Protein AF-A0A6V7XKJ7-F1 (afdb_monomer)

pLDDT: mean 79.99, std 16.71, range [37.22, 96.31]

Solvent-accessible surface area (backbone atoms only — not comparable to full-atom values): 14559 Å² total; per-residue (Å²): 137,84,84,82,58,74,66,58,58,54,54,51,51,54,52,52,65,70,59,57,67,78,66,67,75,80,54,81,82,60,80,78,62,76,76,66,98,58,68,74,42,38,48,98,85,69,46,83,46,93,63,77,81,81,93,70,75,78,53,60,77,44,72,42,50,53,76,51,46,33,15,69,84,82,47,71,37,73,46,71,44,82,41,76,41,98,84,74,44,80,41,80,50,72,50,66,24,25,54,87,42,81,90,36,36,27,54,51,56,41,75,18,56,87,86,36,94,92,61,75,66,58,52,42,58,59,69,87,64,97,83,69,84,76,99,62,89,83,81,79,48,80,46,74,75,70,93,58,77,88,82,60,91,55,88,82,76,68,89,77,78,70,71,46,74,37,91,50,21,52,80,77,70,71,34,63,65,66,62,86,62,44,89,90,48,65,83,62,52,51,23,35,40,59,58,80,79,28,79,90,44,102,62,88,86,86,64,96,54,68,79,35,78,62,49,83,59,68,83,112

InterPro domains:
  IPR008211 Laminin, N-terminal [PF00055] (51-151)
  IPR008211 Laminin, N-terminal [PF00055] (152-219)
  IPR008211 Laminin, N-terminal [PS51117] (47-220)
  IPR008211 Laminin, N-terminal [SM00136] (45-219)
  IPR050440 Laminin/Netrin Extracellular Matrix [PTHR10574] (39-219)

Organism: Meloidogyne enterolobii (NCBI:txid390850)

Radius of gyration: 25.03 Å; Cα contacts (8 Å, |Δi|>4): 228; chains: 1; bounding box: 48×86×65 Å

Structure (mmCIF, N/CA/C/O backbone):
data_AF-A0A6V7XKJ7-F1
#
_entry.id   AF-A0A6V7XKJ7-F1
#
loop_
_atom_site.group_PDB
_atom_site.id
_atom_site.type_symbol
_atom_site.label_atom_id
_atom_site.label_alt_id
_atom_site.label_comp_id
_atom_site.label_asym_id
_atom_site.label_entity_id
_atom_site.label_seq_id
_atom_site.pdbx_PDB_ins_code
_atom_site.Cartn_x
_atom_site.Cartn_y
_atom_site.Cartn_z
_atom_site.occupancy
_atom_site.B_iso_or_equiv
_atom_site.auth_seq_id
_atom_site.auth_comp_id
_atom_site.auth_asym_id
_atom_site.auth_atom_id
_atom_site.pdbx_PDB_model_num
ATOM 1 N N . MET A 1 1 ? -4.314 -66.814 3.464 1.00 37.22 1 MET A N 1
ATOM 2 C CA . MET A 1 1 ? -5.499 -65.945 3.289 1.00 37.22 1 MET A CA 1
ATOM 3 C C . MET A 1 1 ? -5.528 -64.948 4.440 1.00 37.22 1 MET A C 1
ATOM 5 O O . MET A 1 1 ? -5.846 -65.345 5.552 1.00 37.22 1 MET A O 1
ATOM 9 N N . ALA A 1 2 ? -5.127 -63.696 4.213 1.00 41.94 2 ALA A N 1
ATOM 10 C CA . ALA A 1 2 ? -5.226 -62.633 5.215 1.00 41.94 2 ALA A CA 1
ATOM 11 C C . ALA A 1 2 ? -6.507 -61.830 4.943 1.00 41.94 2 ALA A C 1
ATOM 13 O O . ALA A 1 2 ? -6.661 -61.262 3.864 1.00 41.94 2 ALA A O 1
ATOM 14 N N . LYS A 1 3 ? -7.453 -61.838 5.890 1.00 50.59 3 LYS A N 1
ATOM 15 C CA . LYS A 1 3 ? -8.680 -61.031 5.823 1.00 50.59 3 LYS A CA 1
ATOM 16 C C . LYS A 1 3 ? -8.327 -59.583 6.167 1.00 50.59 3 LYS A C 1
ATOM 18 O O . LYS A 1 3 ? -8.108 -59.261 7.330 1.00 50.59 3 LYS A O 1
ATOM 23 N N . ILE A 1 4 ? -8.264 -58.727 5.151 1.00 51.09 4 ILE A N 1
ATOM 24 C CA . ILE A 1 4 ? -8.138 -57.276 5.317 1.00 51.09 4 ILE A CA 1
ATOM 25 C C . ILE A 1 4 ? -9.489 -56.748 5.813 1.00 51.09 4 ILE A C 1
ATOM 27 O O . ILE A 1 4 ? -10.519 -56.927 5.167 1.00 51.09 4 ILE A O 1
ATOM 31 N N . SER A 1 5 ? -9.477 -56.179 7.019 1.00 57.75 5 SER A N 1
ATOM 32 C CA . SER A 1 5 ? -10.659 -55.707 7.743 1.00 57.75 5 SER A CA 1
ATOM 33 C C . SER A 1 5 ? -11.273 -54.467 7.087 1.00 57.75 5 SER A C 1
ATOM 35 O O . SER A 1 5 ? -10.564 -53.520 6.747 1.00 57.75 5 SER A O 1
ATOM 37 N N . SER A 1 6 ? -12.606 -54.453 6.984 1.00 56.28 6 SER A N 1
ATOM 38 C CA . SER A 1 6 ? -13.431 -53.353 6.460 1.00 56.28 6 SER A CA 1
ATOM 39 C C . SER A 1 6 ? -13.149 -51.992 7.115 1.00 56.28 6 SER A C 1
ATOM 41 O O . SER A 1 6 ? -13.405 -50.965 6.492 1.00 56.28 6 SER A O 1
ATOM 43 N N . SER A 1 7 ? -12.595 -51.965 8.334 1.00 57.12 7 SER A N 1
ATOM 44 C CA . SER A 1 7 ? -12.231 -50.723 9.033 1.00 57.12 7 SER A CA 1
ATOM 45 C C . SER A 1 7 ? -11.009 -50.010 8.442 1.00 57.12 7 SER A C 1
ATOM 47 O O . SER A 1 7 ? -10.866 -48.804 8.617 1.00 57.12 7 SER A O 1
ATOM 49 N N . PHE A 1 8 ? -10.129 -50.719 7.724 1.00 57.12 8 PHE A N 1
ATOM 50 C CA . PHE A 1 8 ? -8.984 -50.088 7.053 1.00 57.12 8 PHE A CA 1
ATOM 51 C C . PHE A 1 8 ? -9.416 -49.279 5.824 1.00 57.12 8 PHE A C 1
ATOM 53 O O . PHE A 1 8 ? -8.851 -48.222 5.557 1.00 57.12 8 PHE A O 1
ATOM 60 N N . PHE A 1 9 ? -10.450 -49.736 5.111 1.00 57.00 9 PHE A N 1
ATOM 61 C CA . PHE A 1 9 ? -10.988 -49.028 3.947 1.00 57.00 9 PHE A CA 1
ATOM 62 C C . PHE A 1 9 ? -11.713 -47.735 4.335 1.00 57.00 9 PHE A C 1
ATOM 64 O O . PHE A 1 9 ? -11.559 -46.730 3.647 1.00 57.00 9 PHE A O 1
ATOM 71 N N . THR A 1 10 ? -12.446 -47.722 5.452 1.00 60.38 10 THR A N 1
ATOM 72 C CA . THR A 1 10 ? -13.139 -46.520 5.944 1.00 60.38 10 THR A CA 1
ATOM 73 C C . THR A 1 10 ? -12.180 -45.471 6.500 1.00 60.38 10 THR A C 1
ATOM 75 O O . THR A 1 10 ? -12.361 -44.291 6.211 1.00 60.38 10 THR A O 1
ATOM 78 N N . LEU A 1 11 ? -11.121 -45.873 7.215 1.00 58.84 11 LEU A N 1
ATOM 79 C CA . LEU A 1 11 ? -10.062 -44.958 7.670 1.00 58.84 11 LEU A CA 1
ATOM 80 C C . LEU A 1 11 ? -9.267 -44.357 6.501 1.00 58.84 11 LEU A C 1
ATOM 82 O O . LEU A 1 11 ? -8.979 -43.162 6.512 1.00 58.84 11 LEU A O 1
ATOM 86 N N . PHE A 1 12 ? -8.971 -45.149 5.466 1.00 60.25 12 PHE A N 1
ATOM 87 C CA . PHE A 1 12 ? -8.288 -44.667 4.263 1.00 60.25 12 PHE A CA 1
ATOM 88 C C . PHE A 1 12 ? -9.154 -43.683 3.456 1.00 60.25 12 PHE A C 1
ATOM 90 O O . PHE A 1 12 ? -8.658 -42.649 3.010 1.00 60.25 12 PHE A O 1
ATOM 97 N N . TYR A 1 13 ? -10.464 -43.941 3.342 1.00 57.84 13 TYR A N 1
ATOM 98 C CA . TYR A 1 13 ? -11.408 -43.016 2.699 1.00 57.84 13 TYR A CA 1
ATOM 99 C C . TYR A 1 13 ? -11.585 -41.708 3.483 1.00 57.84 13 TYR A C 1
ATOM 101 O O . TYR A 1 13 ? -11.628 -40.640 2.876 1.00 57.84 13 TYR A O 1
ATOM 109 N N . TYR A 1 14 ? -11.624 -41.765 4.820 1.00 58.88 14 TYR A N 1
ATOM 110 C CA . TYR A 1 14 ? -11.670 -40.567 5.669 1.00 58.88 14 TYR A CA 1
ATOM 111 C C . TYR A 1 14 ? -10.401 -39.716 5.528 1.00 58.88 14 TYR A C 1
ATOM 113 O O . TYR A 1 14 ? -10.483 -38.487 5.497 1.00 58.88 14 TYR A O 1
ATOM 121 N N . PHE A 1 15 ? -9.233 -40.353 5.401 1.00 54.78 15 PHE A N 1
ATOM 122 C CA . PHE A 1 15 ? -7.959 -39.656 5.218 1.00 54.78 1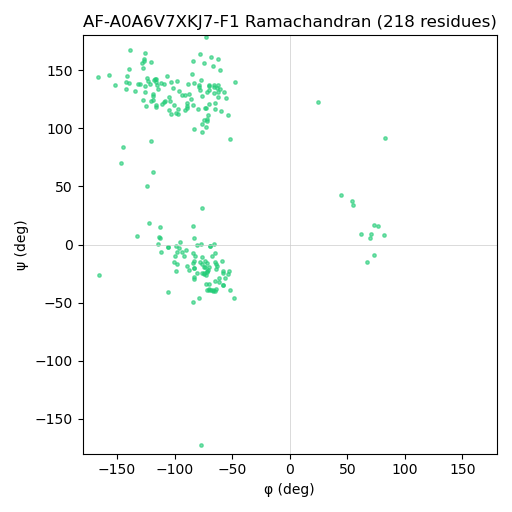5 PHE A CA 1
ATOM 123 C C . PHE A 1 15 ? -7.860 -38.998 3.831 1.00 54.78 15 PHE A C 1
ATOM 125 O O . PHE A 1 15 ? -7.424 -37.855 3.724 1.00 54.78 15 PHE A O 1
ATOM 132 N N . LEU A 1 16 ? -8.345 -39.658 2.773 1.00 53.62 16 LEU A N 1
ATOM 133 C CA . LEU A 1 16 ? -8.402 -39.067 1.430 1.00 53.62 16 LEU A CA 1
ATOM 134 C C . LEU A 1 16 ? -9.416 -37.912 1.337 1.00 53.62 16 LEU A C 1
ATOM 136 O O . LEU A 1 16 ? -9.111 -36.893 0.726 1.00 53.62 16 LEU A O 1
ATOM 140 N N . PHE A 1 17 ? -10.581 -38.001 1.986 1.00 52.53 17 PHE A N 1
ATOM 141 C CA . PHE A 1 17 ? -11.583 -36.924 1.939 1.00 52.53 17 PHE A CA 1
ATOM 142 C C . PHE A 1 17 ? -11.211 -35.675 2.756 1.00 52.53 17 PHE A C 1
ATOM 144 O O . PHE A 1 17 ? -11.649 -34.582 2.407 1.00 52.53 17 PHE A O 1
ATOM 151 N N . ASN A 1 18 ? -10.385 -35.799 3.803 1.00 48.12 18 ASN A N 1
ATOM 152 C CA . ASN A 1 18 ? -9.968 -34.652 4.626 1.00 48.12 18 ASN A CA 1
ATOM 153 C C . ASN A 1 18 ? -8.695 -33.947 4.125 1.00 48.12 18 ASN A C 1
ATOM 155 O O . ASN A 1 18 ? -8.471 -32.793 4.481 1.00 48.12 18 ASN A O 1
ATOM 159 N N . PHE A 1 19 ? -7.876 -34.591 3.283 1.00 48.25 19 PHE A N 1
ATOM 160 C CA . PHE A 1 19 ? -6.652 -33.977 2.743 1.00 48.25 19 PHE A CA 1
ATOM 161 C C . PHE A 1 19 ? -6.784 -33.440 1.309 1.00 48.25 19 PHE A C 1
ATOM 163 O O . PHE A 1 19 ? -5.957 -32.631 0.891 1.00 48.25 19 PHE A O 1
ATOM 170 N N . VAL A 1 20 ? -7.830 -33.811 0.563 1.00 46.94 20 VAL A N 1
ATOM 171 C CA . VAL A 1 20 ? -8.049 -33.303 -0.804 1.00 46.94 20 VAL A CA 1
ATOM 172 C C . VAL A 1 20 ? -8.546 -31.840 -0.893 1.00 46.94 20 VAL A C 1
ATOM 174 O O . VAL A 1 20 ? -8.218 -31.207 -1.898 1.00 46.94 20 VAL A O 1
ATOM 177 N N . PRO A 1 21 ? -9.229 -31.203 0.090 1.00 45.72 21 PRO A N 1
ATOM 178 C CA . PRO A 1 21 ? -9.720 -29.838 -0.125 1.00 45.72 21 PRO A CA 1
ATOM 179 C C . PRO A 1 21 ? -8.649 -28.763 0.125 1.00 45.72 21 PRO A C 1
ATOM 181 O O . PRO A 1 21 ? -8.854 -27.603 -0.225 1.00 45.72 21 PRO A O 1
ATOM 184 N N . ILE A 1 22 ? -7.487 -29.116 0.693 1.00 45.06 22 ILE A N 1
ATOM 185 C CA . ILE A 1 22 ? -6.430 -28.139 1.012 1.00 45.06 22 ILE A CA 1
ATOM 186 C C . ILE A 1 22 ? -5.696 -27.674 -0.259 1.00 45.06 22 ILE A C 1
ATOM 188 O O . ILE A 1 22 ? -5.106 -26.595 -0.270 1.00 45.06 22 ILE A O 1
ATOM 192 N N . TRP A 1 23 ? -5.772 -28.429 -1.363 1.00 40.62 23 TRP A N 1
ATOM 193 C CA . TRP A 1 23 ? -5.059 -28.072 -2.595 1.00 40.62 23 TRP A CA 1
ATOM 194 C C . TRP A 1 23 ? -5.910 -27.336 -3.640 1.00 40.62 23 TRP A C 1
ATOM 196 O O . TRP A 1 23 ? -5.362 -26.683 -4.527 1.00 40.62 23 TRP A O 1
ATOM 206 N N . THR A 1 24 ? -7.241 -27.377 -3.535 1.00 47.16 24 THR A N 1
ATOM 207 C CA . THR A 1 24 ? -8.137 -26.860 -4.585 1.00 47.16 24 THR A CA 1
ATOM 208 C C . THR A 1 24 ? -8.401 -25.355 -4.509 1.00 47.16 24 THR A C 1
ATOM 210 O O . THR A 1 24 ? -8.833 -24.770 -5.497 1.00 47.16 24 THR A O 1
ATOM 213 N N . ALA A 1 25 ? -8.103 -24.689 -3.390 1.00 44.03 25 ALA A N 1
ATOM 214 C CA . ALA A 1 25 ? -8.370 -23.254 -3.236 1.00 44.03 25 ALA A CA 1
ATOM 215 C C . ALA A 1 25 ? -7.271 -22.330 -3.806 1.00 44.03 25 ALA A C 1
ATOM 217 O O . ALA A 1 25 ? -7.467 -21.120 -3.864 1.00 44.03 25 ALA A O 1
ATOM 218 N N . TYR A 1 26 ? -6.121 -22.860 -4.247 1.00 50.66 26 TYR A N 1
ATOM 219 C CA . TYR A 1 26 ? -4.980 -22.025 -4.666 1.00 50.66 26 TYR A CA 1
ATOM 220 C C . TYR A 1 26 ? -4.972 -21.640 -6.160 1.00 50.66 26 TYR A C 1
ATOM 222 O O . TYR A 1 26 ? -4.112 -20.874 -6.589 1.00 50.66 26 TYR A O 1
ATOM 230 N N . PHE A 1 27 ? -5.908 -22.156 -6.968 1.00 48.41 27 PHE A N 1
ATOM 231 C CA . PHE A 1 27 ? -5.867 -22.042 -8.437 1.00 48.41 27 PHE A CA 1
ATOM 232 C C . PHE A 1 27 ? -6.980 -21.194 -9.078 1.00 48.41 27 PHE A C 1
ATOM 234 O O . PHE A 1 27 ? -7.044 -21.112 -10.303 1.00 48.41 27 PHE A O 1
ATOM 241 N N . SER A 1 28 ? -7.825 -20.512 -8.300 1.00 47.56 28 SER A N 1
ATOM 242 C CA . SER A 1 28 ? -9.016 -19.810 -8.820 1.00 47.56 28 SER A CA 1
ATOM 243 C C . SER A 1 28 ? -8.743 -18.563 -9.678 1.00 47.56 28 SER A C 1
ATOM 245 O O . SER A 1 28 ? -9.685 -17.982 -10.204 1.00 47.56 28 SER A O 1
ATOM 247 N N . GLN A 1 29 ? -7.483 -18.165 -9.881 1.00 50.38 29 GLN A N 1
ATOM 248 C CA . GLN A 1 29 ? -7.126 -17.057 -10.783 1.00 50.38 29 GLN A CA 1
ATOM 249 C C . GLN A 1 29 ? -6.639 -17.495 -12.168 1.00 50.38 29 GLN A C 1
ATOM 251 O O . GLN A 1 29 ? -6.503 -16.659 -13.055 1.00 50.38 29 GLN A O 1
ATOM 256 N N . PHE A 1 30 ? -6.385 -18.787 -12.390 1.00 53.62 30 PHE A N 1
ATOM 257 C CA . PHE A 1 30 ? -5.853 -19.267 -13.675 1.00 53.62 30 PHE A CA 1
ATOM 258 C C . PHE A 1 30 ? -6.936 -19.782 -14.630 1.00 53.62 30 PHE A C 1
ATOM 260 O O . PHE A 1 30 ? -6.633 -20.145 -15.762 1.00 53.62 30 PHE A O 1
ATOM 267 N N . SER A 1 31 ? -8.202 -19.803 -14.209 1.00 44.41 31 SER A N 1
ATOM 268 C CA . SER A 1 31 ? -9.303 -20.377 -14.993 1.00 44.41 31 SER A CA 1
ATOM 269 C C . SER A 1 31 ? -9.742 -19.520 -16.190 1.00 44.41 31 SER A C 1
ATOM 271 O O . SER A 1 31 ? -10.461 -20.026 -17.047 1.00 44.41 31 SER A O 1
ATOM 273 N N . SER A 1 32 ? -9.326 -18.249 -16.274 1.00 46.91 32 SER A N 1
ATOM 274 C CA . SER A 1 32 ? -9.674 -17.338 -17.380 1.00 46.91 32 SER A CA 1
ATOM 275 C C . SER A 1 32 ? -8.535 -17.071 -18.370 1.00 46.91 32 SER A C 1
ATOM 277 O O . SER A 1 32 ? -8.752 -16.381 -19.366 1.00 46.91 32 SER A O 1
ATOM 279 N N . LEU A 1 33 ? -7.337 -17.619 -18.146 1.00 52.44 33 LEU A N 1
ATOM 280 C CA . LEU A 1 33 ? -6.262 -17.568 -19.134 1.00 52.44 33 LEU A CA 1
ATOM 281 C C . LEU A 1 33 ? -6.477 -18.708 -20.126 1.00 52.44 33 LEU A C 1
ATOM 283 O O . LEU A 1 33 ? -6.163 -19.867 -19.855 1.00 52.44 33 LEU A O 1
ATOM 287 N N . ARG A 1 34 ? -7.057 -18.370 -21.280 1.00 53.66 34 ARG A N 1
ATOM 288 C CA . ARG A 1 34 ? -7.110 -19.260 -22.442 1.00 53.66 34 ARG A CA 1
ATOM 289 C C . ARG A 1 34 ? -5.668 -19.682 -22.728 1.00 53.66 34 ARG A C 1
ATOM 291 O O . ARG A 1 34 ? -4.854 -18.829 -23.071 1.00 53.66 34 ARG A O 1
ATOM 298 N N . GLN A 1 35 ? -5.335 -20.958 -22.516 1.00 59.00 35 GLN A N 1
ATOM 299 C CA . GLN A 1 35 ? -4.005 -21.452 -22.866 1.00 59.00 35 GLN A CA 1
ATOM 300 C C . GLN A 1 35 ? -3.774 -21.131 -24.346 1.00 59.00 35 GLN A C 1
ATOM 302 O O . GLN A 1 35 ? -4.641 -21.453 -25.163 1.00 59.00 35 GLN A O 1
ATOM 307 N N . PRO A 1 36 ? -2.678 -20.442 -24.697 1.00 60.66 36 PRO A N 1
ATOM 308 C CA . PRO A 1 36 ? -2.407 -20.161 -26.091 1.00 60.66 36 PRO A CA 1
ATOM 309 C C . PRO A 1 36 ? -2.195 -21.498 -26.809 1.00 60.66 36 PRO A C 1
ATOM 311 O O . PRO A 1 36 ? -1.484 -22.368 -26.311 1.00 60.66 36 PRO A O 1
ATOM 314 N N . ASP A 1 37 ? -2.811 -21.665 -27.984 1.00 68.81 37 ASP A N 1
ATOM 315 C CA . ASP A 1 37 ? -2.693 -22.888 -28.799 1.00 68.81 37 ASP A CA 1
ATOM 316 C C . ASP A 1 37 ? -1.229 -23.206 -29.188 1.00 68.81 37 ASP A C 1
ATOM 318 O O . ASP A 1 37 ? -0.919 -24.307 -29.646 1.00 68.81 37 ASP A O 1
ATOM 322 N N . ARG A 1 38 ? -0.312 -22.240 -29.015 1.00 78.25 38 ARG A N 1
ATOM 323 C CA . ARG A 1 38 ? 1.136 -22.356 -29.222 1.00 78.25 38 ARG A CA 1
ATOM 324 C C . ARG A 1 38 ? 1.915 -21.629 -28.131 1.00 78.25 38 ARG A C 1
ATOM 326 O O . ARG A 1 38 ? 1.460 -20.621 -27.604 1.00 78.25 38 ARG A O 1
ATOM 333 N N . ASP A 1 39 ? 3.121 -22.118 -27.853 1.00 86.50 39 ASP A N 1
ATOM 334 C CA . ASP A 1 39 ? 4.055 -21.476 -26.929 1.00 86.50 39 ASP A CA 1
ATOM 335 C C . ASP A 1 39 ? 4.511 -20.105 -27.482 1.00 86.50 39 ASP A C 1
ATOM 337 O O . ASP A 1 39 ? 5.152 -20.065 -28.537 1.00 86.50 39 ASP A O 1
ATOM 341 N N . PRO A 1 40 ? 4.206 -18.980 -26.803 1.00 88.94 40 PRO A N 1
ATOM 342 C CA . PRO A 1 40 ? 4.583 -17.637 -27.250 1.00 88.94 40 PRO A CA 1
ATOM 343 C C . PRO A 1 40 ? 6.097 -17.378 -27.206 1.00 88.94 40 PRO A C 1
ATOM 345 O O . PRO A 1 40 ? 6.556 -16.363 -27.727 1.00 88.94 40 PRO A O 1
ATOM 348 N N . CYS A 1 41 ? 6.885 -18.269 -26.598 1.00 92.62 41 CYS A N 1
ATOM 349 C CA . CYS A 1 41 ? 8.343 -18.179 -26.560 1.00 92.62 41 CYS A CA 1
ATOM 350 C C . CYS A 1 41 ? 9.022 -18.684 -27.845 1.00 92.62 41 CYS A C 1
ATOM 352 O O . CYS A 1 41 ? 10.250 -18.635 -27.940 1.00 92.62 41 CYS A O 1
ATOM 354 N N . TYR A 1 42 ? 8.257 -19.144 -28.841 1.00 93.25 42 TYR A N 1
ATOM 355 C CA . TYR A 1 42 ? 8.779 -19.582 -30.134 1.00 93.25 42 TYR A CA 1
ATOM 356 C C . TYR A 1 42 ? 8.020 -18.939 -31.296 1.00 93.25 42 TYR A C 1
ATOM 358 O O . TYR A 1 42 ? 6.793 -18.838 -31.289 1.00 93.25 42 TYR A O 1
ATOM 366 N N . ASP A 1 43 ? 8.754 -18.520 -32.327 1.00 90.38 43 ASP A N 1
ATOM 367 C CA . ASP A 1 43 ? 8.143 -18.050 -33.568 1.00 90.38 43 ASP A CA 1
ATOM 368 C C . ASP A 1 43 ? 7.552 -19.211 -34.396 1.00 90.38 43 ASP A C 1
ATOM 370 O O . ASP A 1 43 ? 7.645 -20.391 -34.054 1.00 90.38 43 ASP A O 1
ATOM 374 N N . SER A 1 44 ? 6.943 -18.889 -35.541 1.00 90.94 44 SER A N 1
ATOM 375 C CA . SER A 1 44 ? 6.333 -19.903 -36.419 1.00 90.94 44 SER A CA 1
ATOM 376 C C . SER A 1 44 ? 7.334 -20.898 -37.023 1.00 90.94 44 SER A C 1
ATOM 378 O O . SER A 1 44 ? 6.912 -21.950 -37.501 1.00 90.94 44 SER A O 1
ATOM 380 N N . ALA A 1 45 ? 8.631 -20.578 -37.007 1.00 92.69 45 ALA A N 1
ATOM 381 C CA . ALA A 1 45 ? 9.716 -21.435 -37.475 1.00 92.69 45 ALA A CA 1
ATOM 382 C C . ALA A 1 45 ? 10.364 -22.246 -36.334 1.00 92.69 45 ALA A C 1
ATOM 384 O O . ALA A 1 45 ? 11.324 -22.975 -36.579 1.00 92.69 45 ALA A O 1
ATOM 385 N N . GLY A 1 46 ? 9.859 -22.130 -35.099 1.00 89.81 46 GLY A N 1
ATOM 386 C CA . GLY A 1 46 ? 10.412 -22.800 -33.922 1.00 89.81 46 GLY A CA 1
ATOM 387 C C . GLY A 1 46 ? 11.681 -22.143 -33.376 1.00 89.81 46 GLY A C 1
ATOM 388 O O . GLY A 1 46 ? 12.406 -22.771 -32.604 1.00 89.81 46 GLY A O 1
ATOM 389 N N . ARG A 1 47 ? 11.985 -20.898 -33.764 1.00 93.44 47 ARG A N 1
ATOM 390 C CA . ARG A 1 47 ? 13.119 -20.149 -33.209 1.00 93.44 47 ARG A CA 1
ATOM 391 C C . ARG A 1 47 ? 12.703 -19.489 -31.895 1.00 93.44 47 ARG A C 1
ATOM 393 O O . ARG A 1 47 ? 11.596 -18.951 -31.826 1.00 93.44 47 ARG A O 1
ATOM 400 N N . PRO A 1 48 ? 13.568 -19.501 -30.868 1.00 93.56 48 PRO A N 1
ATOM 401 C CA . PRO A 1 48 ? 13.256 -18.882 -29.589 1.00 93.56 48 PRO A CA 1
ATOM 402 C C . PRO A 1 48 ? 13.129 -17.362 -29.740 1.00 93.56 48 PRO A C 1
ATOM 404 O O . PRO A 1 48 ? 13.970 -16.719 -30.373 1.00 93.56 48 PRO A O 1
ATOM 407 N N . VAL A 1 49 ? 12.093 -16.795 -29.131 1.00 93.62 49 VAL A N 1
ATOM 408 C CA . VAL A 1 49 ? 11.835 -15.352 -29.051 1.00 93.62 49 VAL A CA 1
ATOM 409 C C . VAL A 1 49 ? 11.637 -14.934 -27.595 1.00 93.62 49 VAL A C 1
ATOM 411 O O . VAL A 1 49 ? 11.315 -15.752 -26.733 1.00 93.62 49 VAL A O 1
ATOM 414 N N . ARG A 1 50 ? 11.850 -13.648 -27.293 1.00 89.12 50 ARG A N 1
ATOM 415 C CA . ARG A 1 50 ? 11.607 -13.109 -25.949 1.00 89.12 50 ARG A CA 1
ATOM 416 C C . ARG A 1 50 ? 10.112 -13.186 -25.641 1.00 89.12 50 ARG A C 1
ATOM 418 O O . ARG A 1 50 ? 9.309 -12.573 -26.333 1.00 89.12 50 ARG A O 1
ATOM 425 N N . CYS A 1 51 ? 9.767 -13.890 -24.572 1.00 89.06 51 CYS A N 1
ATOM 426 C CA . CYS A 1 51 ? 8.424 -13.942 -24.016 1.00 89.06 51 CYS A CA 1
ATOM 427 C C . CYS A 1 51 ? 8.439 -13.365 -22.597 1.00 89.06 51 CYS A C 1
ATOM 429 O O . CYS A 1 51 ? 9.389 -13.562 -21.835 1.00 89.06 51 CYS A O 1
ATOM 431 N N . VAL A 1 52 ? 7.387 -12.636 -22.246 1.00 87.94 52 VAL A N 1
ATOM 432 C CA . VAL A 1 52 ? 7.154 -12.119 -20.896 1.00 87.94 52 VAL A CA 1
ATOM 433 C C . VAL A 1 52 ? 5.786 -12.610 -20.427 1.00 87.94 52 VAL A C 1
ATOM 435 O O . VAL A 1 52 ? 4.884 -12.730 -21.255 1.00 87.94 52 VAL A O 1
ATOM 438 N N . PRO A 1 53 ? 5.616 -12.950 -19.138 1.00 86.06 53 PRO A N 1
ATOM 439 C CA . PRO A 1 53 ? 4.302 -13.284 -18.606 1.00 86.06 53 PRO A CA 1
ATOM 440 C C . PRO A 1 53 ? 3.341 -12.100 -18.706 1.00 86.06 53 PRO A C 1
ATOM 442 O O . PRO A 1 53 ? 3.770 -10.946 -18.737 1.00 86.06 53 PRO A O 1
ATOM 445 N N . ASP A 1 54 ? 2.047 -12.397 -18.661 1.00 86.12 54 ASP A N 1
ATOM 446 C CA . ASP A 1 54 ? 1.013 -11.369 -18.644 1.00 86.12 54 ASP A CA 1
ATOM 447 C C . ASP A 1 54 ? 1.128 -10.451 -17.421 1.00 86.12 54 ASP A C 1
ATOM 449 O O . ASP A 1 54 ? 1.544 -10.855 -16.326 1.00 86.12 54 ASP A O 1
ATOM 453 N N . PHE A 1 55 ? 0.703 -9.203 -17.604 1.00 87.62 55 PHE A N 1
ATOM 454 C CA . PHE A 1 55 ? 0.607 -8.237 -16.521 1.00 87.62 55 PHE A CA 1
ATOM 455 C C . PHE A 1 55 ? -0.594 -8.569 -15.627 1.00 87.62 55 PHE A C 1
ATOM 457 O O . PHE A 1 55 ? -1.742 -8.538 -16.071 1.00 87.62 55 PHE A O 1
ATOM 464 N N . ILE A 1 56 ? -0.329 -8.881 -14.356 1.00 89.75 56 ILE A N 1
ATOM 465 C CA . ILE A 1 56 ? -1.344 -9.301 -13.382 1.00 89.75 56 ILE A CA 1
ATOM 466 C C . ILE A 1 56 ? -1.275 -8.473 -12.099 1.00 89.75 56 ILE A C 1
ATOM 468 O O . ILE A 1 56 ? -0.216 -7.978 -11.709 1.00 89.75 56 ILE A O 1
ATOM 472 N N . ASN A 1 57 ? -2.391 -8.409 -11.371 1.00 90.69 57 ASN A N 1
ATOM 473 C CA . ASN A 1 57 ? -2.378 -7.956 -9.985 1.00 90.69 57 ASN A CA 1
ATOM 474 C C . ASN A 1 57 ? -1.822 -9.070 -9.082 1.00 90.69 57 ASN A C 1
ATOM 476 O O . ASN A 1 57 ? -2.555 -9.956 -8.646 1.00 90.69 57 ASN A O 1
ATOM 480 N N . ALA A 1 58 ? -0.528 -9.008 -8.768 1.00 92.06 58 ALA A N 1
ATOM 481 C CA . ALA A 1 58 ? 0.138 -10.008 -7.931 1.00 92.06 58 ALA A CA 1
ATOM 482 C C . ALA A 1 58 ? -0.380 -10.062 -6.475 1.00 92.06 58 ALA A C 1
ATOM 484 O O . ALA A 1 58 ? -0.094 -11.034 -5.771 1.00 92.06 58 ALA A O 1
ATOM 485 N N . ALA A 1 59 ? -1.120 -9.042 -6.022 1.00 93.44 59 ALA A N 1
ATOM 486 C CA . ALA A 1 59 ? -1.709 -8.980 -4.687 1.00 93.44 59 ALA A CA 1
ATOM 487 C C . ALA A 1 59 ? -3.092 -9.638 -4.597 1.00 93.44 59 ALA A C 1
ATOM 489 O O . ALA A 1 59 ? -3.496 -10.017 -3.502 1.00 93.44 59 ALA A O 1
ATOM 490 N N . PHE A 1 60 ? -3.815 -9.783 -5.711 1.00 94.25 60 PHE A N 1
ATOM 491 C CA . PHE A 1 60 ? -5.194 -10.274 -5.699 1.00 94.25 60 PHE A CA 1
ATOM 492 C C . PHE A 1 60 ? -5.286 -11.653 -5.027 1.00 94.25 60 PHE A C 1
ATOM 494 O O . PHE A 1 60 ? -4.485 -12.550 -5.306 1.00 94.25 60 PHE A O 1
ATOM 501 N N . GLY A 1 61 ? -6.233 -11.811 -4.101 1.00 92.56 61 GLY A N 1
ATOM 502 C CA . GLY A 1 61 ? -6.468 -13.026 -3.317 1.00 92.56 61 GLY A CA 1
ATOM 503 C C . GLY A 1 61 ? -5.313 -13.477 -2.412 1.00 92.56 61 GLY A C 1
ATOM 504 O O . GLY A 1 61 ? -5.358 -14.596 -1.894 1.00 92.56 61 GLY A O 1
ATOM 505 N N . LYS A 1 62 ? -4.254 -12.676 -2.234 1.00 92.25 62 LYS A N 1
ATOM 506 C CA . LYS A 1 62 ? -3.124 -13.027 -1.363 1.00 92.25 62 LYS A CA 1
ATOM 507 C C . LYS A 1 62 ? -3.381 -12.568 0.073 1.00 92.25 62 LYS A C 1
ATOM 509 O O . LYS A 1 62 ? -3.799 -11.438 0.283 1.00 92.25 62 LYS A O 1
ATOM 514 N N . PRO A 1 63 ? -3.048 -13.387 1.085 1.00 92.88 63 PRO A N 1
ATOM 515 C CA . PRO A 1 63 ? -3.206 -12.972 2.470 1.00 92.88 63 PRO A CA 1
ATOM 516 C C . PRO A 1 63 ? -2.255 -11.815 2.801 1.00 92.88 63 PRO A C 1
ATOM 518 O O . PRO A 1 63 ? -1.048 -11.898 2.550 1.00 92.88 63 PRO A O 1
ATOM 521 N N . ILE A 1 64 ? -2.804 -10.762 3.406 1.00 94.88 64 ILE A N 1
ATOM 522 C CA . ILE A 1 64 ? -2.045 -9.650 3.980 1.00 94.88 64 ILE A CA 1
ATOM 523 C C . ILE A 1 64 ? -1.967 -9.827 5.494 1.00 94.88 64 ILE A C 1
ATOM 525 O O . ILE A 1 64 ? -2.964 -10.118 6.152 1.00 94.88 64 ILE A O 1
ATOM 529 N N . VAL A 1 65 ? -0.772 -9.632 6.049 1.00 94.12 65 VAL A N 1
ATOM 530 C CA . VAL A 1 65 ? -0.552 -9.584 7.497 1.00 94.12 65 VAL A CA 1
ATOM 531 C C . VAL A 1 65 ? -0.539 -8.123 7.928 1.00 94.12 65 VAL A C 1
ATOM 533 O O . VAL A 1 65 ? 0.371 -7.380 7.557 1.00 94.12 65 VAL A O 1
ATOM 536 N N . ALA A 1 66 ? -1.547 -7.719 8.696 1.00 95.25 66 ALA A N 1
ATOM 537 C CA . ALA A 1 66 ? -1.642 -6.390 9.287 1.00 95.25 66 ALA A CA 1
ATOM 538 C C . ALA A 1 66 ? -1.148 -6.409 10.741 1.00 95.25 66 ALA A C 1
ATOM 540 O O . ALA A 1 66 ? -1.440 -7.348 11.481 1.00 95.25 66 ALA A O 1
ATOM 541 N N . SER A 1 67 ? -0.421 -5.375 11.174 1.00 93.00 67 SER A N 1
ATOM 542 C CA . SER A 1 67 ? 0.013 -5.256 12.578 1.00 93.00 67 SER A CA 1
ATOM 543 C C . SER A 1 67 ? -1.112 -4.872 13.539 1.00 93.00 67 SER A C 1
ATOM 545 O O . SER A 1 67 ? -0.979 -5.049 14.746 1.00 93.00 67 SER A O 1
ATOM 547 N N . SER A 1 68 ? -2.201 -4.315 13.013 1.00 92.50 68 SER A N 1
ATOM 548 C CA . SER A 1 68 ? -3.384 -3.894 13.755 1.00 92.50 68 SER A CA 1
ATOM 549 C C . SER A 1 68 ? -4.617 -4.216 12.921 1.00 92.50 68 SER A C 1
ATOM 551 O O . SER A 1 68 ? -4.566 -4.160 11.697 1.00 92.50 68 SER A O 1
ATOM 553 N N . THR A 1 69 ? -5.718 -4.600 13.547 1.00 93.75 69 THR A N 1
ATOM 554 C CA . THR A 1 69 ? -7.027 -4.774 12.906 1.00 93.75 69 THR A CA 1
ATOM 555 C C . THR A 1 69 ? -8.071 -4.515 13.979 1.00 93.75 69 THR A C 1
ATOM 557 O O . THR A 1 69 ? -7.874 -4.916 15.124 1.00 93.75 69 THR A O 1
ATOM 560 N N . CYS A 1 70 ? -9.133 -3.793 13.643 1.00 93.25 70 CYS A N 1
ATOM 561 C CA . CYS A 1 70 ? -10.158 -3.448 14.618 1.00 93.25 70 CYS A CA 1
ATOM 562 C C . CYS A 1 70 ? -10.923 -4.691 15.113 1.00 93.25 70 CYS A C 1
ATOM 564 O O . CYS A 1 70 ? -10.979 -5.717 14.433 1.00 93.25 70 CYS A O 1
ATOM 566 N N . GLY A 1 71 ? -11.473 -4.628 16.328 1.00 91.88 71 GLY A N 1
ATOM 567 C CA . GLY A 1 71 ? -12.294 -5.699 16.909 1.00 91.88 71 GLY A CA 1
ATOM 568 C C . GLY A 1 71 ? -11.530 -6.954 17.364 1.00 91.88 71 GLY A C 1
ATOM 569 O O . GLY A 1 71 ? -12.099 -7.795 18.055 1.00 91.88 71 GLY A O 1
ATOM 570 N N . T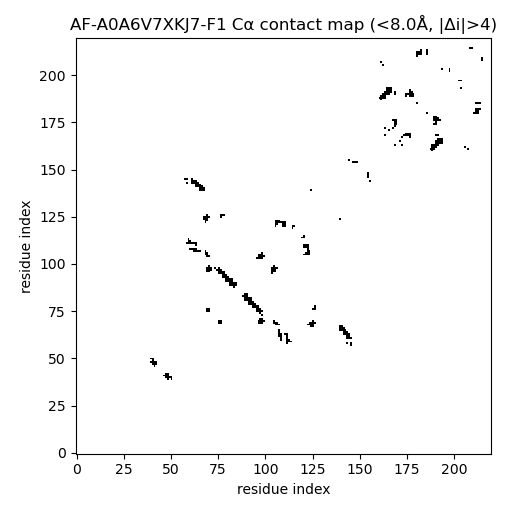HR A 1 72 ? -10.231 -7.099 17.063 1.00 89.56 72 THR A N 1
ATOM 571 C CA . THR A 1 72 ? -9.471 -8.330 17.377 1.00 89.56 72 THR A CA 1
ATOM 572 C C . THR A 1 72 ? -9.082 -8.476 18.849 1.00 89.56 72 THR A C 1
ATOM 574 O O . THR A 1 72 ? -8.634 -9.540 19.266 1.00 89.56 72 THR A O 1
ATOM 577 N N . ASN A 1 73 ? -9.241 -7.426 19.659 1.00 84.00 73 ASN A N 1
ATOM 578 C CA . ASN A 1 73 ? -8.867 -7.417 21.080 1.00 84.00 73 ASN A CA 1
ATOM 579 C C . ASN A 1 73 ? -9.949 -8.021 22.002 1.00 84.00 73 ASN A C 1
ATOM 581 O O . ASN A 1 73 ? -9.929 -7.791 23.213 1.00 84.00 73 ASN A O 1
ATOM 585 N N . GLY A 1 74 ? -10.911 -8.762 21.440 1.00 82.56 74 GLY A N 1
ATOM 586 C CA . GLY A 1 74 ? -12.029 -9.372 22.171 1.00 82.56 74 GLY A CA 1
ATOM 587 C C . GLY A 1 74 ? -13.092 -8.371 22.634 1.00 82.56 74 GLY A C 1
ATOM 588 O O . GLY A 1 74 ? -13.867 -8.668 23.541 1.00 82.56 74 GLY A O 1
ATOM 589 N N . LYS A 1 75 ? -13.094 -7.159 22.068 1.00 87.25 75 LYS A N 1
ATOM 590 C CA . LYS A 1 75 ? -14.114 -6.132 22.299 1.00 87.25 75 LYS A CA 1
ATOM 591 C C . LYS A 1 75 ? -14.391 -5.389 20.993 1.00 87.25 75 LYS A C 1
ATOM 593 O O . LYS A 1 75 ? -13.420 -5.055 20.308 1.00 87.25 75 LYS A O 1
ATOM 598 N N . PRO A 1 76 ? -15.659 -5.056 20.698 1.00 92.25 76 PRO A N 1
ATOM 599 C CA . PRO A 1 76 ? -15.980 -4.189 19.576 1.00 92.25 76 PRO A CA 1
ATOM 600 C C . PRO A 1 76 ? -15.334 -2.812 19.754 1.00 92.25 76 PRO A C 1
ATOM 602 O O . PRO A 1 76 ? -15.421 -2.218 20.837 1.00 92.25 76 PRO A O 1
ATOM 605 N N . SER A 1 77 ? -14.697 -2.297 18.706 1.00 91.56 77 SER A N 1
ATOM 606 C CA . SER A 1 77 ? -14.117 -0.953 18.688 1.00 91.56 77 SER A CA 1
ATOM 607 C C . SER A 1 77 ? -14.955 -0.008 17.830 1.00 91.56 77 SER A C 1
ATOM 609 O O . SER A 1 77 ? -15.565 -0.404 16.843 1.00 91.56 77 SER A O 1
ATOM 611 N N . ARG A 1 78 ? -15.047 1.262 18.238 1.00 91.44 78 ARG A N 1
ATOM 612 C CA . ARG A 1 78 ? -15.821 2.287 17.525 1.00 91.44 78 ARG A CA 1
ATOM 613 C C . ARG A 1 78 ? -14.869 3.190 16.759 1.00 91.44 78 ARG A C 1
ATOM 615 O O . ARG A 1 78 ? -14.005 3.814 17.375 1.00 91.44 78 ARG A O 1
ATOM 622 N N . PHE A 1 79 ? -15.059 3.297 15.450 1.00 90.12 79 PHE A N 1
ATOM 623 C CA . PHE A 1 79 ? -14.309 4.214 14.594 1.00 90.12 79 PHE A CA 1
ATOM 624 C C . PHE A 1 79 ? -15.265 5.191 13.908 1.00 90.12 79 PHE A C 1
ATOM 626 O O . PHE A 1 79 ? -16.462 4.927 13.797 1.00 90.12 79 PHE A O 1
ATOM 633 N N . CYS A 1 80 ? -14.747 6.344 13.493 1.00 89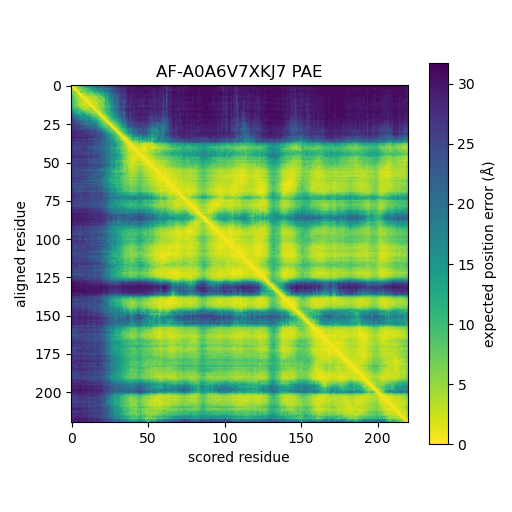.81 80 CYS A N 1
ATOM 634 C CA . CYS A 1 80 ? -15.535 7.382 12.844 1.00 89.81 80 CYS A CA 1
ATOM 635 C C . CYS A 1 80 ? -14.835 7.876 11.577 1.00 89.81 80 CYS A C 1
ATOM 637 O O . CYS A 1 80 ? -13.616 8.053 11.556 1.00 89.81 80 CYS A O 1
ATOM 639 N N . LEU A 1 81 ? -15.619 8.078 10.525 1.00 85.81 81 LEU A N 1
ATOM 640 C CA . LEU A 1 81 ? -15.201 8.563 9.219 1.00 85.81 81 LEU A CA 1
ATOM 641 C C . LEU A 1 81 ? -15.770 9.964 9.003 1.00 85.81 81 LEU A C 1
ATOM 643 O O . LEU A 1 81 ? -16.918 10.242 9.347 1.00 85.81 81 LEU A O 1
ATOM 647 N N . LEU A 1 82 ? -14.960 10.845 8.422 1.00 84.19 82 LEU A N 1
ATOM 648 C CA . LEU A 1 82 ? -15.418 12.145 7.946 1.00 84.19 82 LEU A CA 1
ATOM 649 C C . LEU A 1 82 ? -15.877 11.989 6.500 1.00 84.19 82 LEU A C 1
ATOM 651 O O . LEU A 1 82 ? -15.076 11.653 5.629 1.00 84.19 82 LEU A O 1
ATOM 655 N N . GLU A 1 83 ? -17.153 12.244 6.257 1.00 82.12 83 GLU A N 1
ATOM 656 C CA . GLU A 1 83 ? -17.753 12.208 4.930 1.00 82.12 83 GLU A CA 1
ATOM 657 C C . GLU A 1 83 ? -18.253 13.594 4.536 1.00 82.12 83 GLU A C 1
ATOM 659 O O . GLU A 1 83 ? -18.794 14.343 5.352 1.00 82.12 83 GLU A O 1
ATOM 664 N N . GLU A 1 84 ? -18.102 13.931 3.259 1.00 80.56 84 GLU A N 1
ATOM 665 C CA . GLU A 1 84 ? -18.687 15.140 2.699 1.00 80.56 84 GLU A CA 1
ATOM 666 C C . GLU A 1 84 ? -20.169 14.891 2.402 1.00 80.56 84 GLU A C 1
ATOM 668 O O . GLU A 1 84 ? -20.536 14.038 1.592 1.00 80.56 84 GLU A O 1
ATOM 673 N N . SER A 1 85 ? -21.042 15.622 3.091 1.00 78.06 85 SER A N 1
ATOM 674 C CA . SER A 1 85 ? -22.473 15.611 2.808 1.00 78.06 85 SER A CA 1
ATOM 675 C C . SER A 1 85 ? -22.770 16.268 1.457 1.00 78.06 85 SER A C 1
ATOM 677 O O . SER A 1 85 ? -22.011 17.107 0.983 1.00 78.06 85 SER A O 1
ATOM 679 N N . GLN A 1 86 ? -23.950 15.989 0.894 1.00 81.69 86 GLN A N 1
ATOM 680 C CA . GLN A 1 86 ? -24.472 16.653 -0.312 1.00 81.69 86 GLN A CA 1
ATOM 681 C C . GLN A 1 86 ? -24.486 18.190 -0.203 1.00 81.69 86 GLN A C 1
ATOM 683 O O . GLN A 1 86 ? -24.388 18.883 -1.210 1.00 81.69 86 GLN A O 1
ATOM 688 N N . ASP A 1 87 ? -24.553 18.719 1.022 1.00 84.00 87 ASP A N 1
ATOM 689 C CA . ASP A 1 87 ? -24.541 20.157 1.315 1.00 84.00 87 ASP A CA 1
ATOM 690 C C . ASP A 1 87 ? -23.118 20.765 1.374 1.00 84.00 87 ASP A C 1
ATOM 692 O O . ASP A 1 87 ? -22.961 21.906 1.806 1.00 84.00 87 ASP A O 1
ATOM 696 N N . GLY A 1 88 ? -22.065 19.998 1.058 1.00 80.06 88 GLY A N 1
ATOM 697 C CA . GLY A 1 88 ? -20.657 20.403 1.219 1.00 80.06 88 GLY A CA 1
ATOM 698 C C . GLY A 1 88 ? -20.195 20.498 2.681 1.00 80.06 88 GLY A C 1
ATOM 699 O O . GLY A 1 88 ? -19.118 21.012 2.979 1.00 80.06 88 GLY A O 1
ATOM 700 N N . THR A 1 89 ? -21.019 20.030 3.626 1.00 84.50 89 THR A N 1
ATOM 701 C CA . THR A 1 89 ? -20.679 19.991 5.054 1.00 84.50 89 THR A CA 1
ATOM 702 C C . THR A 1 89 ? -20.033 18.657 5.405 1.00 84.50 89 THR A C 1
ATOM 704 O O . THR A 1 89 ? -20.586 17.601 5.108 1.00 84.50 89 THR A O 1
ATOM 707 N N . MET A 1 90 ? -18.877 18.698 6.068 1.00 81.38 90 MET A N 1
ATOM 708 C CA . MET A 1 90 ? -18.235 17.496 6.604 1.00 81.38 90 MET A CA 1
ATOM 709 C C . MET A 1 90 ? -19.047 16.965 7.788 1.00 81.38 90 MET A C 1
ATOM 711 O O . MET A 1 90 ? -19.242 17.679 8.776 1.00 81.38 90 MET A O 1
ATOM 715 N N . ARG A 1 91 ? -19.527 15.725 7.696 1.00 85.62 91 ARG A N 1
ATOM 716 C CA . ARG A 1 91 ? -20.254 15.027 8.763 1.00 85.62 91 ARG A CA 1
ATOM 717 C C . ARG A 1 91 ? -19.459 13.813 9.210 1.00 85.62 91 ARG A C 1
ATOM 719 O O . ARG A 1 91 ? -18.864 13.109 8.404 1.00 85.62 91 ARG A O 1
ATOM 726 N N . GLU A 1 92 ? -19.453 13.583 10.514 1.00 87.56 92 GLU A N 1
ATOM 727 C CA . GLU A 1 92 ? -18.818 12.414 11.103 1.00 87.56 92 GLU A CA 1
ATOM 728 C C . GLU A 1 92 ? -19.829 11.261 11.167 1.00 87.56 92 GLU A C 1
ATOM 730 O O . GLU A 1 92 ? -20.890 11.388 11.785 1.00 87.56 92 GLU A O 1
ATOM 735 N N . ARG A 1 93 ? -19.502 10.137 10.528 1.00 88.69 93 ARG A N 1
ATOM 736 C CA . ARG A 1 93 ? -20.250 8.880 10.611 1.00 88.69 93 ARG A CA 1
ATOM 737 C C . ARG A 1 93 ? -19.438 7.889 11.425 1.00 88.69 93 ARG A C 1
ATOM 739 O O . ARG A 1 93 ? -18.299 7.602 11.079 1.00 88.69 93 ARG A O 1
ATOM 746 N N . CYS A 1 94 ? -20.022 7.355 12.490 1.00 91.25 94 CYS A N 1
ATOM 747 C CA . CYS A 1 94 ? -19.350 6.371 13.327 1.00 91.25 94 CYS A CA 1
ATOM 748 C C . CYS A 1 94 ? -19.959 4.987 13.160 1.00 91.25 94 CYS A C 1
ATOM 750 O O . CYS A 1 94 ? -21.180 4.839 13.185 1.00 91.25 94 CYS A O 1
ATOM 752 N N . GLU A 1 95 ? -19.091 3.991 13.089 1.00 91.94 95 GLU A N 1
ATOM 753 C CA . GLU A 1 95 ? -19.430 2.587 12.909 1.00 91.94 95 GLU A CA 1
ATOM 754 C C . GLU A 1 95 ? -18.775 1.753 14.018 1.00 91.94 95 GLU A C 1
ATOM 756 O O . GLU A 1 95 ? -17.850 2.199 14.713 1.00 91.94 95 GLU A O 1
ATOM 761 N N . ILE A 1 96 ? -19.318 0.559 14.243 1.00 93.81 96 ILE A N 1
ATOM 762 C CA . ILE A 1 96 ? -18.801 -0.402 15.217 1.00 93.81 96 ILE A CA 1
ATOM 763 C C . ILE A 1 96 ? -18.089 -1.491 14.428 1.00 93.81 96 ILE A C 1
ATOM 765 O O . ILE A 1 96 ? -18.687 -2.084 13.539 1.00 93.81 96 ILE A O 1
ATOM 769 N N . CYS A 1 97 ? -16.837 -1.752 14.780 1.00 94.94 97 CYS A N 1
ATOM 770 C CA . CYS A 1 97 ? -16.070 -2.874 14.278 1.00 94.94 97 CYS A CA 1
ATOM 771 C C . CYS A 1 97 ? -16.062 -3.999 15.308 1.00 94.94 97 CYS A C 1
ATOM 773 O O . CYS A 1 97 ? -15.572 -3.818 16.427 1.00 94.94 97 CYS A O 1
ATOM 775 N N . ASP A 1 98 ? -16.569 -5.161 14.916 1.00 95.00 98 ASP A N 1
ATOM 776 C CA . ASP A 1 98 ? -16.546 -6.381 15.716 1.00 95.00 98 ASP A CA 1
ATOM 777 C C . ASP A 1 98 ? -15.942 -7.513 14.883 1.00 95.00 98 ASP A C 1
ATOM 779 O O . ASP A 1 98 ? -16.408 -7.789 13.783 1.00 95.00 98 ASP A O 1
ATOM 783 N N . ALA A 1 99 ? -14.886 -8.155 15.384 1.00 93.69 99 ALA A N 1
ATOM 784 C CA . ALA A 1 99 ? -14.228 -9.244 14.667 1.00 93.69 99 ALA A CA 1
ATOM 785 C C . ALA A 1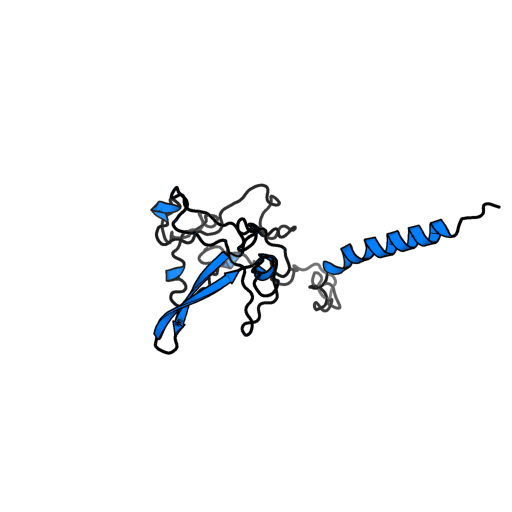 99 ? -15.014 -10.566 14.733 1.00 93.69 99 ALA A C 1
ATOM 787 O O . ALA A 1 99 ? -14.735 -11.469 13.941 1.00 93.69 99 ALA A O 1
ATOM 788 N N . GLU A 1 100 ? -15.963 -10.699 15.665 1.00 93.12 100 GLU A N 1
ATOM 789 C CA . GLU A 1 100 ? -16.804 -11.894 15.804 1.00 93.12 100 GLU A CA 1
ATOM 790 C C . GLU A 1 100 ? -18.008 -11.873 14.847 1.00 93.12 100 GLU A C 1
ATOM 792 O O . GLU A 1 100 ? -18.470 -12.932 14.414 1.00 93.12 100 GLU A O 1
ATOM 797 N N . ASP A 1 101 ? -18.483 -10.683 14.466 1.00 94.81 101 ASP A N 1
ATOM 798 C CA . ASP A 1 101 ? -19.586 -10.494 13.521 1.00 94.81 101 ASP A CA 1
ATOM 799 C C . ASP A 1 101 ? -19.059 -10.185 12.114 1.00 94.81 101 ASP A C 1
ATOM 801 O O . ASP A 1 101 ? -18.521 -9.114 11.848 1.00 94.81 101 ASP A O 1
ATOM 805 N N . LEU A 1 102 ? -19.275 -11.102 11.167 1.00 91.62 102 LEU A N 1
ATOM 806 C CA . LEU A 1 102 ? -18.825 -10.960 9.776 1.00 91.62 102 LEU A CA 1
ATOM 807 C C . LEU A 1 102 ? -19.359 -9.706 9.062 1.00 91.62 102 LEU A C 1
ATOM 809 O O . LEU A 1 102 ? -18.757 -9.286 8.076 1.00 91.62 102 LEU A O 1
ATOM 813 N N . THR A 1 103 ? -20.477 -9.130 9.512 1.00 92.50 103 THR A N 1
ATOM 814 C CA . THR A 1 103 ? -21.061 -7.916 8.915 1.00 92.50 103 THR A CA 1
ATOM 815 C C . THR A 1 103 ? -20.419 -6.626 9.420 1.00 92.50 103 THR A C 1
ATOM 817 O O . THR A 1 103 ? -20.516 -5.599 8.752 1.00 92.50 103 THR A O 1
ATOM 820 N N . LEU A 1 104 ? -19.750 -6.692 10.572 1.00 93.75 104 LEU A N 1
ATOM 821 C CA . LEU A 1 104 ? -19.057 -5.579 11.226 1.00 93.75 104 LEU A CA 1
ATOM 822 C C . LEU A 1 104 ? -17.531 -5.767 11.226 1.00 93.75 104 LEU A C 1
ATOM 824 O O . LEU A 1 104 ? -16.786 -4.883 11.651 1.00 93.75 104 LEU A O 1
ATOM 828 N N . ALA A 1 105 ? -17.052 -6.926 10.777 1.00 94.50 105 ALA A N 1
ATOM 829 C CA . ALA A 1 105 ? -15.641 -7.252 10.728 1.00 94.50 105 ALA A CA 1
ATOM 830 C C . ALA A 1 105 ? -14.959 -6.589 9.526 1.00 94.50 105 ALA A C 1
ATOM 832 O O . ALA A 1 105 ? -15.407 -6.696 8.385 1.00 94.50 105 ALA A O 1
ATOM 833 N N . HIS A 1 106 ? -13.782 -6.011 9.771 1.00 95.50 106 HIS A N 1
ATOM 834 C CA . HIS A 1 106 ? -12.934 -5.406 8.740 1.00 95.50 106 HIS A CA 1
ATOM 835 C C . HIS A 1 106 ? -11.558 -6.089 8.644 1.00 95.50 106 HIS A C 1
ATOM 837 O O . HIS A 1 106 ? -10.528 -5.463 8.920 1.00 95.50 106 HIS A O 1
ATOM 843 N N . PRO A 1 107 ? -11.495 -7.388 8.294 1.00 95.69 107 PRO A N 1
ATOM 844 C CA . PRO A 1 107 ? -10.252 -8.148 8.309 1.00 95.69 107 PRO A CA 1
ATOM 845 C C . PRO A 1 107 ? -9.324 -7.780 7.134 1.00 95.69 107 PRO A C 1
ATOM 847 O O . PRO A 1 107 ? -9.763 -7.319 6.082 1.00 95.69 107 PRO A O 1
ATOM 850 N N . ALA A 1 108 ? -8.015 -8.014 7.287 1.00 96.31 108 ALA A N 1
ATOM 851 C CA . ALA A 1 108 ? -6.992 -7.599 6.311 1.00 96.31 108 ALA A CA 1
ATOM 852 C C . ALA A 1 108 ? -7.133 -8.257 4.921 1.00 96.31 108 ALA A C 1
ATOM 854 O O . ALA A 1 108 ? -6.595 -7.758 3.935 1.00 96.31 108 ALA A O 1
ATOM 855 N N . GLN A 1 109 ? -7.866 -9.366 4.824 1.00 94.44 109 GLN A N 1
ATOM 856 C CA . GLN A 1 109 ? -8.177 -10.064 3.577 1.00 94.44 109 GLN A CA 1
ATOM 857 C C . GLN A 1 109 ? -8.969 -9.180 2.598 1.00 94.44 109 GLN A C 1
ATOM 859 O O . GLN A 1 109 ? -8.783 -9.320 1.388 1.00 94.44 109 GLN A O 1
ATOM 864 N N . LEU A 1 110 ? -9.763 -8.231 3.111 1.00 95.94 110 LEU A N 1
ATOM 865 C CA . LEU A 1 110 ? -10.541 -7.262 2.323 1.00 95.94 110 LEU A CA 1
ATOM 866 C C . LEU A 1 110 ? -9.677 -6.220 1.587 1.00 95.94 110 LEU A C 1
ATOM 868 O O . LEU A 1 110 ? -10.189 -5.343 0.912 1.00 95.94 110 LEU A O 1
ATOM 872 N N . LEU A 1 111 ? -8.350 -6.260 1.729 1.00 96.12 111 LEU A N 1
ATOM 873 C CA . LEU A 1 111 ? -7.442 -5.420 0.937 1.00 96.12 111 LEU A CA 1
ATOM 874 C C . LEU A 1 111 ? -7.131 -6.019 -0.444 1.00 96.12 111 LEU A C 1
ATOM 876 O O . LEU A 1 111 ? -6.533 -5.355 -1.290 1.00 96.12 111 LEU A O 1
ATOM 880 N N . THR A 1 112 ? -7.448 -7.298 -0.646 1.00 95.94 112 THR A N 1
ATOM 881 C CA . THR A 1 112 ? -7.030 -8.080 -1.823 1.00 95.94 112 THR A CA 1
ATOM 882 C C . THR A 1 112 ? -8.168 -8.872 -2.453 1.00 95.94 112 THR A C 1
ATOM 884 O O . THR A 1 112 ? -7.925 -9.695 -3.338 1.00 95.94 112 THR A O 1
ATOM 887 N N . ASP A 1 113 ? -9.393 -8.660 -1.989 1.00 95.12 113 ASP A N 1
ATOM 888 C CA . ASP A 1 113 ? -10.596 -9.257 -2.544 1.00 95.12 113 ASP A CA 1
ATOM 889 C C . ASP A 1 113 ? -11.025 -8.548 -3.841 1.00 95.12 113 ASP A C 1
ATOM 891 O O . ASP A 1 113 ? -10.287 -7.761 -4.448 1.00 95.12 113 ASP A O 1
ATOM 895 N N . LEU A 1 114 ? -12.205 -8.912 -4.343 1.00 95.00 114 LEU A N 1
ATOM 896 C CA . LEU A 1 114 ? -12.757 -8.313 -5.548 1.00 95.00 114 LEU A CA 1
ATOM 897 C C . LEU A 1 114 ? -13.268 -6.906 -5.234 1.00 95.00 114 LEU A C 1
ATOM 899 O O . LEU A 1 114 ? -14.327 -6.746 -4.639 1.00 95.00 114 LEU A O 1
ATOM 903 N N . ASN A 1 115 ? -12.544 -5.896 -5.709 1.00 93.81 115 ASN A N 1
ATOM 904 C CA . ASN A 1 115 ? -12.951 -4.508 -5.548 1.00 93.81 115 ASN A CA 1
ATOM 905 C C . ASN A 1 115 ? -14.152 -4.175 -6.453 1.00 93.81 115 ASN A C 1
ATOM 907 O O . ASN A 1 115 ? -14.000 -4.054 -7.674 1.00 93.81 115 ASN A O 1
ATOM 911 N N . ASN A 1 116 ? -15.329 -4.013 -5.847 1.00 93.88 116 ASN A N 1
ATOM 912 C CA . ASN A 1 116 ? -16.541 -3.534 -6.503 1.00 93.88 116 ASN A CA 1
ATOM 913 C C . ASN A 1 116 ? -16.821 -2.071 -6.100 1.00 93.88 116 ASN A C 1
ATOM 915 O O . ASN A 1 116 ? -17.142 -1.830 -4.937 1.00 93.88 116 ASN A O 1
ATOM 919 N N . PRO A 1 117 ? -16.778 -1.099 -7.032 1.00 90.88 117 PRO A N 1
ATOM 920 C CA . PRO A 1 117 ? -17.059 0.306 -6.728 1.00 90.88 117 PRO A CA 1
ATOM 921 C C . PRO A 1 117 ? -18.430 0.567 -6.089 1.00 90.88 117 PRO A C 1
ATOM 923 O O . PRO A 1 117 ? -18.559 1.524 -5.331 1.00 90.88 117 PRO A O 1
ATOM 926 N N . ASP A 1 118 ? -19.427 -0.275 -6.376 1.00 93.25 118 ASP A N 1
ATOM 927 C CA . ASP A 1 118 ? -20.785 -0.136 -5.835 1.00 93.25 118 ASP A CA 1
ATOM 928 C C . ASP A 1 118 ? -20.932 -0.734 -4.426 1.00 93.25 118 ASP A C 1
ATOM 930 O O . ASP A 1 118 ? -21.874 -0.412 -3.704 1.00 93.25 118 ASP A O 1
ATOM 934 N N . ASN A 1 119 ? -20.020 -1.626 -4.030 1.00 92.31 119 ASN A N 1
ATOM 935 C CA . ASN A 1 119 ? -20.024 -2.286 -2.728 1.00 92.31 119 ASN A CA 1
ATOM 936 C C . ASN A 1 119 ? -18.583 -2.493 -2.257 1.00 92.31 119 ASN A C 1
ATOM 938 O O . ASN A 1 119 ? -17.982 -3.546 -2.485 1.00 92.31 119 ASN A O 1
ATOM 942 N N . LEU A 1 120 ? -18.030 -1.443 -1.654 1.00 90.88 120 LEU A N 1
ATOM 943 C CA . LEU A 1 120 ? -16.646 -1.417 -1.213 1.00 90.88 120 LEU A CA 1
ATOM 944 C C . LEU A 1 120 ? -16.474 -2.197 0.088 1.00 90.88 120 LEU A C 1
ATOM 946 O O . LEU A 1 120 ? -17.189 -1.991 1.066 1.00 90.88 120 LEU A O 1
ATOM 950 N N . THR A 1 121 ? -15.455 -3.040 0.102 1.00 93.88 121 THR A N 1
ATOM 951 C CA . THR A 1 121 ? -14.940 -3.717 1.284 1.00 93.88 121 THR A CA 1
ATOM 952 C C . THR A 1 121 ? -13.656 -3.022 1.727 1.00 93.88 121 THR A C 1
ATOM 954 O O . THR A 1 121 ? -12.842 -2.587 0.911 1.00 93.88 121 THR A O 1
ATOM 957 N N . CYS A 1 122 ? -13.485 -2.867 3.039 1.00 93.25 122 CYS A N 1
ATOM 958 C CA . CYS A 1 122 ? -12.356 -2.140 3.608 1.00 93.25 122 CYS A CA 1
ATOM 959 C C . CYS A 1 122 ? -11.826 -2.864 4.842 1.00 93.25 122 CYS A C 1
ATOM 961 O O . CYS A 1 122 ? -12.600 -3.313 5.688 1.00 93.25 122 CYS A O 1
ATOM 963 N N . TRP A 1 123 ? -10.503 -2.908 4.975 1.00 95.69 123 TRP A N 1
ATOM 964 C CA . TRP A 1 123 ? -9.835 -3.203 6.241 1.00 95.69 123 TRP A CA 1
ATOM 965 C C . TRP A 1 123 ? -9.700 -1.926 7.078 1.00 95.69 123 TRP A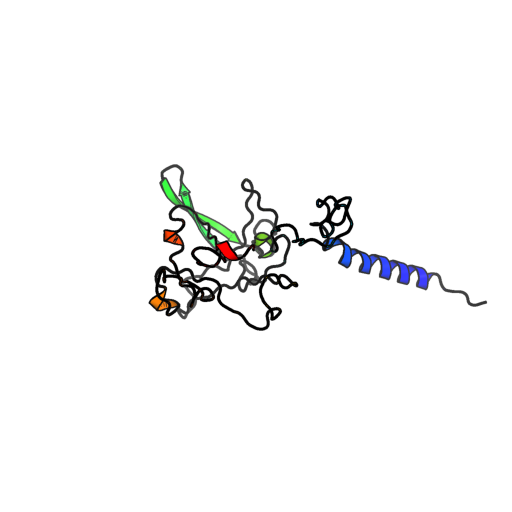 C 1
ATOM 967 O O . TRP A 1 123 ? -9.483 -0.842 6.531 1.00 95.69 123 TRP A O 1
ATOM 977 N N . VAL A 1 124 ? -9.781 -2.065 8.402 1.00 93.69 124 VAL A N 1
ATOM 978 C CA . VAL A 1 124 ? -9.688 -0.949 9.350 1.00 93.69 124 VAL A CA 1
ATOM 979 C C . VAL A 1 124 ? -8.754 -1.325 10.505 1.00 93.69 124 VAL A C 1
ATOM 981 O O . VAL A 1 124 ? -8.846 -2.411 11.082 1.00 93.69 124 VAL A O 1
ATOM 984 N N . SER A 1 125 ? -7.823 -0.429 10.842 1.00 92.88 125 SER A N 1
ATOM 985 C CA . SER A 1 125 ? -6.938 -0.574 12.004 1.00 92.88 125 SER A CA 1
ATOM 986 C C . SER A 1 125 ? -7.649 -0.216 13.310 1.00 92.88 125 SER A C 1
ATOM 988 O O . SER A 1 125 ? -8.663 0.477 13.306 1.00 92.88 125 SER A O 1
ATOM 990 N N . GLU A 1 126 ? -7.078 -0.606 14.447 1.00 89.75 126 GLU A N 1
ATOM 991 C CA . GLU A 1 126 ? -7.606 -0.194 15.750 1.00 89.75 126 GLU A CA 1
ATOM 992 C C . GLU A 1 126 ? -7.541 1.344 15.909 1.00 89.75 126 GLU A C 1
ATOM 994 O O . GLU A 1 126 ? -6.491 1.941 15.635 1.00 89.75 126 GLU A O 1
ATOM 999 N N . PRO A 1 127 ? -8.635 2.010 16.326 1.00 83.44 127 PRO A N 1
ATOM 1000 C CA . PRO A 1 127 ? -8.656 3.457 16.496 1.00 83.44 127 PRO A CA 1
ATOM 1001 C C . PRO A 1 127 ? -7.804 3.899 17.693 1.00 83.44 127 PRO A C 1
ATOM 1003 O O . PRO A 1 127 ? -7.875 3.339 18.788 1.00 83.44 127 PRO A O 1
ATOM 1006 N N . THR A 1 128 ? -7.028 4.968 17.514 1.00 73.75 128 THR A N 1
ATOM 1007 C CA . THR A 1 128 ? -6.242 5.570 18.598 1.00 73.75 128 THR A CA 1
ATOM 1008 C C . THR A 1 128 ? -7.170 6.312 19.560 1.00 73.75 128 THR A C 1
ATOM 1010 O O . THR A 1 128 ? -7.596 7.432 19.281 1.00 73.75 128 THR A O 1
ATOM 1013 N N . THR A 1 129 ? -7.490 5.715 20.710 1.00 66.69 129 THR A N 1
ATOM 1014 C CA . THR A 1 129 ? -8.234 6.415 21.767 1.00 66.69 129 THR A CA 1
ATOM 1015 C C . THR A 1 129 ? -7.299 7.341 22.551 1.00 66.69 129 THR A C 1
ATOM 1017 O O . THR A 1 129 ? -6.168 6.993 22.886 1.00 66.69 129 THR A O 1
ATOM 1020 N N . THR A 1 130 ? -7.759 8.554 22.854 1.00 54.00 130 THR A N 1
ATOM 1021 C CA . THR A 1 130 ? -6.988 9.629 23.510 1.00 54.00 130 THR A CA 1
ATOM 1022 C C . THR A 1 130 ? -6.570 9.330 24.959 1.00 54.00 130 THR A C 1
ATOM 1024 O O . THR A 1 130 ? -5.944 10.171 25.599 1.00 54.00 130 THR A O 1
ATOM 1027 N N . THR A 1 131 ? -6.909 8.158 25.506 1.00 51.12 131 THR A N 1
ATOM 1028 C CA . THR A 1 131 ? -6.863 7.879 26.952 1.00 51.12 131 THR A CA 1
ATOM 1029 C C . THR A 1 131 ? -5.805 6.860 27.381 1.00 51.12 131 THR A C 1
ATOM 1031 O O . THR A 1 131 ? -5.733 6.531 28.563 1.00 51.12 131 THR A O 1
ATOM 1034 N N . THR A 1 132 ? -4.938 6.381 26.485 1.00 53.44 132 THR A N 1
ATOM 1035 C CA . THR A 1 132 ? -3.823 5.493 26.866 1.00 53.44 132 THR A CA 1
ATOM 1036 C C . THR A 1 132 ? -2.482 6.115 26.484 1.00 53.44 132 THR A C 1
ATOM 1038 O O . THR A 1 132 ? -1.980 5.962 25.381 1.00 53.44 132 THR A O 1
ATOM 1041 N N . THR A 1 133 ? -1.963 6.892 27.438 1.00 49.66 133 THR A N 1
ATOM 1042 C CA . THR A 1 133 ? -0.548 7.063 27.815 1.00 49.66 133 THR A CA 1
ATOM 1043 C C . THR A 1 133 ? 0.537 6.767 26.764 1.00 49.66 133 THR A C 1
ATOM 1045 O O . THR A 1 133 ? 0.741 5.622 26.374 1.00 49.66 133 THR A O 1
ATOM 1048 N N . ASN A 1 134 ? 1.356 7.797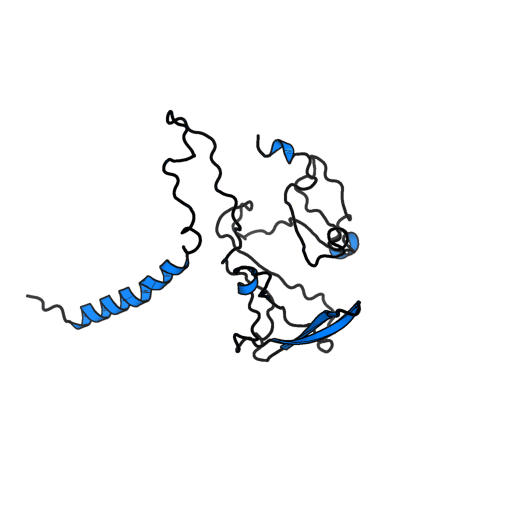 26.515 1.00 49.62 134 ASN A N 1
ATOM 1049 C CA . ASN A 1 134 ? 2.630 7.832 25.782 1.00 49.62 134 ASN A CA 1
ATOM 1050 C C . ASN A 1 134 ? 2.533 7.935 24.255 1.00 49.62 134 ASN A C 1
ATOM 1052 O O . ASN A 1 134 ? 2.532 6.960 23.514 1.00 49.62 134 ASN A O 1
ATOM 1056 N N . ILE A 1 135 ? 2.552 9.199 23.823 1.00 51.66 135 ILE A N 1
ATOM 1057 C CA . ILE A 1 135 ? 2.756 9.705 22.466 1.00 51.66 135 ILE A CA 1
ATOM 1058 C C . ILE A 1 135 ? 4.039 9.089 21.884 1.00 51.66 135 ILE A C 1
ATOM 1060 O O . ILE A 1 135 ? 5.144 9.598 22.050 1.00 51.66 135 ILE A O 1
ATOM 1064 N N . SER A 1 136 ? 3.884 7.958 21.213 1.00 49.88 136 SER A N 1
ATOM 1065 C CA . SER A 1 136 ? 4.806 7.429 20.214 1.00 49.88 136 SER A CA 1
ATOM 1066 C C . SER A 1 136 ? 3.973 7.188 18.959 1.00 49.88 136 SER A C 1
ATOM 1068 O O . SER A 1 136 ? 2.845 6.709 19.089 1.00 49.88 136 SER A O 1
ATOM 1070 N N . PRO A 1 137 ? 4.448 7.546 17.755 1.00 56.88 137 PRO A N 1
ATOM 1071 C CA . PRO A 1 137 ? 3.682 7.283 16.546 1.00 56.88 137 PRO A CA 1
ATOM 1072 C C . PRO A 1 137 ? 3.460 5.772 16.423 1.00 56.88 137 PRO A C 1
ATOM 1074 O O . PRO A 1 137 ? 4.412 5.000 16.295 1.00 56.88 137 PRO A O 1
ATOM 1077 N N . LEU A 1 138 ? 2.198 5.347 16.511 1.00 74.12 138 LEU A N 1
ATOM 1078 C CA . LEU A 1 138 ? 1.804 3.973 16.236 1.00 74.12 138 LEU A CA 1
ATOM 1079 C C . LEU A 1 138 ? 1.912 3.770 14.726 1.00 74.12 138 LEU A C 1
ATOM 1081 O O . LEU A 1 138 ? 1.111 4.294 13.955 1.00 74.12 138 LEU A O 1
ATOM 1085 N N . ASN A 1 139 ? 2.937 3.035 14.304 1.00 86.00 139 ASN A N 1
ATOM 1086 C CA . ASN A 1 139 ? 3.090 2.638 12.913 1.00 86.00 139 ASN A CA 1
ATOM 1087 C C . ASN A 1 139 ? 2.254 1.382 12.667 1.00 86.00 139 ASN A C 1
ATOM 1089 O O . ASN A 1 139 ? 2.496 0.340 13.280 1.00 86.00 139 ASN A O 1
ATOM 1093 N N . VAL A 1 140 ? 1.301 1.472 11.745 1.00 91.25 140 VAL A N 1
ATOM 1094 C CA . VAL A 1 140 ? 0.559 0.307 11.262 1.00 91.25 140 VAL A CA 1
ATOM 1095 C C . VAL A 1 140 ? 1.251 -0.227 10.014 1.00 91.25 140 VAL A C 1
ATOM 1097 O O . VAL A 1 140 ? 1.554 0.534 9.095 1.00 91.25 140 VAL A O 1
ATOM 1100 N N . THR A 1 141 ? 1.540 -1.525 9.988 1.00 93.00 141 THR A N 1
ATOM 1101 C CA . THR A 1 141 ? 2.230 -2.172 8.870 1.00 93.00 141 THR A CA 1
ATOM 1102 C C . THR A 1 141 ? 1.317 -3.180 8.191 1.00 93.00 141 THR A C 1
ATOM 1104 O O . THR A 1 141 ? 0.611 -3.945 8.846 1.00 93.00 141 THR A O 1
ATOM 1107 N N . LEU A 1 142 ? 1.347 -3.178 6.858 1.00 94.62 142 LEU A N 1
ATOM 1108 C CA . LEU A 1 142 ? 0.675 -4.148 6.000 1.00 94.62 142 LEU A CA 1
ATOM 1109 C C . LEU A 1 142 ? 1.749 -4.905 5.226 1.00 94.62 142 LEU A C 1
ATOM 1111 O O . LEU A 1 142 ? 2.550 -4.304 4.510 1.00 94.62 142 LEU A O 1
ATOM 1115 N N . THR A 1 143 ? 1.793 -6.222 5.397 1.00 93.00 143 THR A N 1
ATOM 1116 C CA . THR A 1 143 ? 2.815 -7.076 4.790 1.00 93.00 143 THR A CA 1
ATOM 1117 C C . THR A 1 143 ? 2.173 -8.048 3.815 1.00 93.00 143 THR A C 1
ATOM 1119 O O . THR A 1 143 ? 1.392 -8.911 4.212 1.00 93.00 143 THR A O 1
ATOM 1122 N N . LEU A 1 144 ? 2.552 -7.938 2.541 1.00 92.00 144 LEU A N 1
ATOM 1123 C CA . LEU A 1 144 ? 2.150 -8.848 1.475 1.00 92.00 144 LEU A CA 1
ATOM 1124 C C . LEU A 1 144 ? 3.345 -9.705 1.046 1.00 92.00 144 LEU A C 1
ATOM 1126 O O . LEU A 1 144 ? 4.376 -9.186 0.617 1.00 92.00 144 LEU A O 1
ATOM 1130 N N . ASN A 1 145 ? 3.196 -11.028 1.121 1.00 89.19 145 ASN A N 1
ATOM 1131 C CA . ASN A 1 145 ? 4.208 -11.960 0.635 1.00 89.19 145 ASN A CA 1
ATOM 1132 C C . ASN A 1 145 ? 3.790 -12.560 -0.713 1.00 89.19 145 ASN A C 1
ATOM 1134 O O . ASN A 1 145 ? 2.859 -13.358 -0.795 1.00 89.19 145 ASN A O 1
ATOM 1138 N N . LEU A 1 146 ? 4.523 -12.210 -1.771 1.00 85.25 146 LEU A N 1
ATOM 1139 C CA . LEU A 1 146 ? 4.238 -12.675 -3.130 1.00 85.25 146 LEU A CA 1
ATOM 1140 C C . LEU A 1 146 ? 4.711 -14.115 -3.398 1.00 85.25 146 LEU A C 1
ATOM 1142 O O . LEU A 1 146 ? 4.318 -14.709 -4.401 1.00 85.25 146 LEU A O 1
ATOM 1146 N N . GLY A 1 147 ? 5.571 -14.693 -2.548 1.00 74.81 147 GLY A N 1
ATOM 1147 C CA . GLY A 1 147 ? 6.075 -16.072 -2.672 1.00 74.81 147 GLY A CA 1
ATOM 1148 C C . GLY A 1 147 ? 6.993 -16.348 -3.877 1.00 74.81 147 GLY A C 1
ATOM 1149 O O . GLY A 1 147 ? 7.715 -17.345 -3.891 1.00 74.81 147 GLY A O 1
ATOM 1150 N N . LYS A 1 148 ? 7.028 -15.450 -4.865 1.00 71.44 148 LYS A N 1
ATOM 1151 C CA . LYS A 1 148 ? 7.903 -15.468 -6.041 1.00 71.44 148 LYS A CA 1
ATOM 1152 C C . LYS A 1 148 ? 8.616 -14.121 -6.155 1.00 71.44 148 LYS A C 1
ATOM 1154 O O . LYS A 1 148 ? 8.113 -13.095 -5.702 1.00 71.44 148 LYS A O 1
ATOM 1159 N N . LYS A 1 149 ? 9.812 -14.121 -6.744 1.00 66.12 149 LYS A N 1
ATOM 1160 C CA . LYS A 1 149 ? 10.543 -12.885 -7.023 1.00 66.12 149 LYS A CA 1
ATOM 1161 C C . LYS A 1 149 ? 9.832 -12.131 -8.149 1.00 66.12 149 LYS A C 1
ATOM 1163 O O . LYS A 1 149 ? 9.856 -12.590 -9.285 1.00 66.12 149 LYS A O 1
ATOM 1168 N N . PHE A 1 150 ? 9.239 -10.991 -7.807 1.00 61.56 150 PHE A N 1
ATOM 1169 C CA . PHE A 1 150 ? 8.770 -9.992 -8.771 1.00 61.56 150 PHE A CA 1
ATOM 1170 C C . PHE A 1 150 ? 9.775 -8.839 -8.931 1.00 61.56 150 PHE A C 1
ATOM 1172 O O . PHE A 1 150 ? 9.827 -8.248 -9.995 1.00 61.56 150 PHE A O 1
ATOM 1179 N N . GLU A 1 151 ? 10.651 -8.609 -7.937 1.00 60.75 151 GLU A N 1
ATOM 1180 C CA . GLU A 1 151 ? 11.813 -7.701 -8.054 1.00 60.75 151 GLU A CA 1
ATOM 1181 C C . GLU A 1 151 ? 12.844 -7.893 -6.915 1.00 60.75 151 GLU A C 1
ATOM 1183 O O . GLU A 1 151 ? 14.044 -7.722 -7.107 1.00 60.75 151 GLU A O 1
ATOM 1188 N N . SER A 1 152 ? 12.421 -8.369 -5.733 1.00 53.34 152 SER A N 1
ATOM 1189 C CA . SER A 1 152 ? 13.309 -8.578 -4.572 1.00 53.34 152 SER A CA 1
ATOM 1190 C C . SER A 1 152 ? 14.032 -9.937 -4.567 1.00 53.34 152 SER A C 1
ATOM 1192 O O . SER A 1 152 ? 13.407 -10.999 -4.600 1.00 53.34 152 SER A O 1
ATOM 1194 N N . ASN A 1 153 ? 15.367 -9.918 -4.461 1.00 59.09 153 ASN A N 1
ATOM 1195 C CA . ASN A 1 153 ? 16.229 -11.112 -4.456 1.00 59.09 153 ASN A CA 1
ATOM 1196 C C . ASN A 1 153 ? 16.119 -11.990 -3.198 1.00 59.09 153 ASN A C 1
ATOM 1198 O O . ASN A 1 153 ? 16.488 -13.163 -3.243 1.00 59.09 153 ASN A O 1
ATOM 1202 N N . ASN A 1 154 ? 15.604 -11.463 -2.083 1.00 60.91 154 ASN A N 1
ATOM 1203 C CA . ASN A 1 154 ? 15.908 -12.029 -0.764 1.00 60.91 154 ASN A CA 1
ATOM 1204 C C . ASN A 1 154 ? 14.726 -12.686 -0.029 1.00 60.91 154 ASN A C 1
ATOM 1206 O O . ASN A 1 154 ? 14.843 -12.942 1.167 1.00 60.91 154 ASN A O 1
ATOM 1210 N N . ARG A 1 155 ? 13.601 -12.990 -0.704 1.00 62.25 155 ARG A N 1
ATOM 1211 C CA . ARG A 1 155 ? 12.429 -13.704 -0.125 1.00 62.25 155 ARG A CA 1
ATOM 1212 C C . ARG A 1 155 ? 12.012 -13.192 1.274 1.00 62.25 155 ARG A C 1
ATOM 1214 O O . ARG A 1 155 ? 11.751 -13.985 2.173 1.00 62.25 155 ARG A O 1
ATOM 1221 N N . GLY A 1 156 ? 12.005 -11.872 1.473 1.00 63.34 156 GLY A N 1
ATOM 1222 C CA . GLY A 1 156 ? 11.602 -11.242 2.741 1.00 63.34 156 GLY A CA 1
ATOM 1223 C C . GLY A 1 156 ? 12.669 -11.191 3.845 1.00 63.34 156 GLY A C 1
ATOM 1224 O O . GLY A 1 156 ? 12.349 -10.804 4.962 1.00 63.34 156 GLY A O 1
ATOM 1225 N N . ARG A 1 157 ? 13.935 -11.546 3.570 1.00 70.62 157 ARG A N 1
ATOM 1226 C CA . ARG A 1 157 ? 15.027 -11.464 4.567 1.00 70.62 157 ARG A CA 1
ATOM 1227 C C . ARG A 1 157 ? 15.546 -10.045 4.809 1.00 70.62 157 ARG A C 1
ATOM 1229 O O . ARG A 1 157 ? 16.107 -9.778 5.863 1.00 70.62 157 ARG A O 1
ATOM 1236 N N . THR A 1 158 ? 15.386 -9.149 3.839 1.00 79.12 158 THR A N 1
ATOM 1237 C CA . THR A 1 158 ? 15.839 -7.754 3.917 1.00 79.12 158 THR A CA 1
ATOM 1238 C C . THR A 1 158 ? 14.823 -6.846 3.239 1.00 79.12 158 THR A C 1
ATOM 1240 O O . THR A 1 158 ? 14.396 -7.140 2.120 1.00 79.12 158 THR A O 1
ATOM 1243 N N . TRP A 1 159 ? 14.478 -5.740 3.895 1.00 82.81 159 TRP A N 1
ATOM 1244 C CA . TRP A 1 159 ? 13.580 -4.717 3.366 1.00 82.81 159 TRP A CA 1
ATOM 1245 C C . TRP A 1 159 ? 14.389 -3.583 2.744 1.00 82.81 159 TRP A C 1
ATOM 1247 O O . TRP A 1 159 ? 15.337 -3.092 3.353 1.00 82.81 159 TRP A O 1
ATOM 1257 N N . ILE A 1 160 ? 14.011 -3.179 1.533 1.00 87.88 160 ILE A N 1
ATOM 1258 C CA . ILE A 1 160 ? 14.590 -2.033 0.829 1.00 87.88 160 ILE A CA 1
ATOM 1259 C C . ILE A 1 160 ? 13.451 -1.034 0.614 1.00 87.88 160 ILE A C 1
ATOM 1261 O O . ILE A 1 160 ? 12.383 -1.444 0.151 1.00 87.88 160 ILE A O 1
ATOM 1265 N N . PRO A 1 161 ? 13.626 0.247 0.975 1.00 91.56 161 PRO A N 1
ATOM 1266 C CA . PRO A 1 161 ? 12.596 1.247 0.740 1.00 91.56 161 PRO A CA 1
ATOM 1267 C C . PRO A 1 161 ? 12.404 1.462 -0.764 1.00 91.56 161 PRO A C 1
ATOM 1269 O O . PRO A 1 161 ? 13.383 1.560 -1.497 1.00 91.56 161 PRO A O 1
ATOM 1272 N N . MET A 1 162 ? 11.150 1.568 -1.209 1.00 91.31 162 MET A N 1
ATOM 1273 C CA . MET A 1 162 ? 10.821 1.867 -2.612 1.00 91.31 1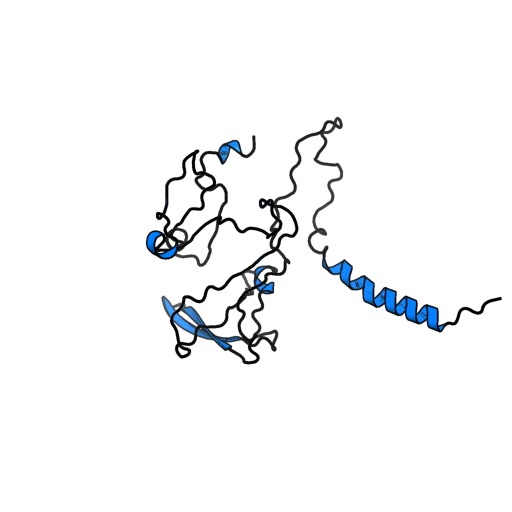62 MET A CA 1
ATOM 1274 C C . MET A 1 162 ? 10.335 3.311 -2.793 1.00 91.31 162 MET A C 1
ATOM 1276 O O . MET A 1 162 ? 10.740 3.979 -3.740 1.00 91.31 162 MET A O 1
ATOM 1280 N N . GLN A 1 163 ? 9.516 3.813 -1.864 1.00 93.44 163 GLN A N 1
ATOM 1281 C CA . GLN A 1 163 ? 8.927 5.151 -1.913 1.00 93.44 163 GLN A CA 1
ATOM 1282 C C . GLN A 1 163 ? 8.539 5.623 -0.506 1.00 93.44 163 GLN A C 1
ATOM 1284 O O . GLN A 1 163 ? 8.097 4.822 0.319 1.00 93.44 163 GLN A O 1
ATOM 1289 N N . PHE A 1 164 ? 8.665 6.924 -0.247 1.00 94.56 164 PHE A N 1
ATOM 1290 C CA . PHE A 1 164 ? 8.186 7.584 0.966 1.00 94.56 164 PHE A CA 1
ATOM 1291 C C . PHE A 1 164 ? 7.127 8.636 0.625 1.00 94.56 164 PHE A C 1
ATOM 1293 O O . PHE A 1 164 ? 7.260 9.373 -0.357 1.00 94.56 164 PHE A O 1
ATOM 1300 N N . TYR A 1 165 ? 6.102 8.744 1.469 1.00 93.19 165 TYR A N 1
ATOM 1301 C CA . TYR A 1 165 ? 5.079 9.781 1.367 1.00 93.19 165 TYR A CA 1
ATOM 1302 C C . TYR A 1 165 ? 4.977 10.549 2.684 1.00 93.19 165 TYR A C 1
ATOM 1304 O O . TYR A 1 165 ? 4.711 9.957 3.727 1.00 93.19 165 TYR A O 1
ATOM 1312 N N . SER A 1 166 ? 5.224 11.858 2.658 1.00 92.88 166 SER A N 1
ATOM 1313 C CA . SER A 1 166 ? 5.094 12.737 3.824 1.00 92.88 166 SER A CA 1
ATOM 1314 C C . SER A 1 166 ? 5.125 14.207 3.413 1.00 92.88 166 SER A C 1
ATOM 1316 O O . SER A 1 166 ? 5.908 14.603 2.553 1.00 92.88 166 SER A O 1
ATOM 1318 N N . SER A 1 167 ? 4.344 15.053 4.088 1.00 90.94 167 SER A N 1
ATOM 1319 C CA . SER A 1 167 ? 4.488 16.511 3.976 1.00 90.94 167 SER A CA 1
ATOM 1320 C C . SER A 1 167 ? 5.755 17.035 4.671 1.00 90.94 167 SER A C 1
ATOM 1322 O O . SER A 1 167 ? 6.195 18.148 4.395 1.00 90.94 167 SER A O 1
ATOM 1324 N N . GLN A 1 168 ? 6.368 16.226 5.544 1.00 92.50 168 GLN A N 1
ATOM 1325 C CA . GLN A 1 168 ? 7.552 16.546 6.346 1.00 92.50 168 GLN A CA 1
ATOM 1326 C C . GLN A 1 168 ? 8.687 15.532 6.108 1.00 92.50 168 GLN A C 1
ATOM 1328 O O . GLN A 1 168 ? 9.249 14.967 7.051 1.00 92.50 168 GLN A O 1
ATOM 1333 N N . CYS A 1 169 ? 9.014 15.282 4.837 1.00 94.12 169 CYS A N 1
ATOM 1334 C CA . CYS A 1 169 ? 10.040 14.325 4.400 1.00 94.12 169 CYS A CA 1
ATOM 1335 C C . CYS A 1 169 ? 11.380 14.457 5.144 1.00 94.12 169 CYS A C 1
ATOM 1337 O O . CYS A 1 169 ? 11.933 13.464 5.623 1.00 94.12 169 CYS A O 1
ATOM 1339 N N . GLU A 1 170 ? 11.874 15.685 5.294 1.00 94.88 170 GLU A N 1
ATOM 1340 C CA . GLU A 1 170 ? 13.167 15.961 5.926 1.00 94.88 170 GLU A CA 1
ATOM 1341 C C . GLU A 1 170 ? 13.143 15.692 7.432 1.00 94.88 170 GLU A C 1
ATOM 1343 O O . GLU A 1 170 ? 14.118 15.198 7.994 1.00 94.88 170 GLU A O 1
ATOM 1348 N N . ASN A 1 171 ? 12.014 15.942 8.097 1.00 93.06 171 ASN A N 1
ATOM 1349 C CA . ASN A 1 171 ? 11.902 15.760 9.541 1.00 93.06 171 ASN A CA 1
ATOM 1350 C C . ASN A 1 171 ? 11.704 14.290 9.911 1.00 93.06 171 ASN A C 1
ATOM 1352 O O . ASN A 1 171 ? 12.393 13.802 10.812 1.00 93.06 171 ASN A O 1
ATOM 1356 N N . ILE A 1 172 ? 10.798 13.604 9.206 1.00 92.00 172 ILE A N 1
ATOM 1357 C CA . ILE A 1 172 ? 10.355 12.239 9.523 1.00 92.00 172 ILE A CA 1
ATOM 1358 C C . ILE A 1 172 ? 11.306 11.196 8.936 1.00 92.00 172 ILE A C 1
ATOM 1360 O O . ILE A 1 172 ? 11.752 10.303 9.650 1.00 92.00 172 ILE A O 1
ATOM 1364 N N . TYR A 1 173 ? 11.647 11.318 7.651 1.00 93.62 173 TYR A N 1
ATOM 1365 C CA . TYR A 1 173 ? 12.438 10.311 6.936 1.00 93.62 173 TYR A CA 1
ATOM 1366 C C . TYR A 1 173 ? 13.884 10.735 6.677 1.00 93.62 173 TYR A C 1
ATOM 1368 O O . TYR A 1 173 ? 14.649 9.944 6.130 1.00 93.62 173 TYR A O 1
ATOM 1376 N N . LYS A 1 174 ? 14.274 11.958 7.067 1.00 95.06 174 LYS A N 1
ATOM 1377 C CA . LYS A 1 174 ? 15.605 12.531 6.790 1.00 95.06 174 LYS A CA 1
ATOM 1378 C C . LYS A 1 174 ? 15.943 12.505 5.296 1.00 95.06 174 LYS A C 1
ATOM 1380 O O . LYS A 1 174 ? 17.077 12.242 4.904 1.00 95.06 174 LYS A O 1
ATOM 1385 N N . ARG A 1 175 ? 14.933 12.752 4.455 1.00 93.56 175 ARG A N 1
ATOM 1386 C CA . ARG A 1 175 ? 15.045 12.748 2.992 1.00 93.56 175 ARG A CA 1
ATOM 1387 C C . ARG A 1 175 ? 14.596 14.094 2.421 1.00 93.56 175 ARG A C 1
ATOM 1389 O O . ARG A 1 175 ? 13.588 14.616 2.896 1.00 93.56 175 ARG A O 1
ATOM 1396 N N . PRO A 1 176 ? 15.279 14.624 1.392 1.00 93.75 176 PRO A N 1
ATOM 1397 C CA . PRO A 1 176 ? 14.820 15.817 0.688 1.00 93.75 176 PRO A CA 1
ATOM 1398 C C . PRO A 1 176 ? 13.461 15.564 0.025 1.00 93.75 176 PRO A C 1
ATOM 1400 O O . PRO A 1 176 ? 13.236 14.503 -0.571 1.00 93.75 176 PRO A O 1
ATOM 1403 N N . LYS A 1 177 ? 12.555 16.540 0.133 1.00 93.00 177 LYS A N 1
ATOM 1404 C CA . LYS A 1 177 ? 11.255 16.496 -0.546 1.00 93.00 177 LYS A CA 1
ATOM 1405 C C . LYS A 1 177 ? 11.456 16.660 -2.055 1.00 93.00 177 LYS A C 1
ATOM 1407 O O . LYS A 1 177 ? 12.187 17.541 -2.494 1.00 93.00 177 LYS A O 1
ATOM 1412 N N . ASP A 1 178 ? 10.801 15.805 -2.835 1.00 90.00 178 ASP A N 1
ATOM 1413 C CA . ASP A 1 178 ? 10.745 15.863 -4.297 1.00 90.00 178 ASP A CA 1
ATOM 1414 C C . ASP A 1 178 ? 12.115 15.887 -4.996 1.00 90.00 178 ASP A C 1
ATOM 1416 O O . ASP A 1 178 ? 12.250 16.442 -6.086 1.00 90.00 178 ASP A O 1
ATOM 1420 N N . ALA A 1 179 ? 13.108 15.200 -4.419 1.00 90.44 179 ALA A N 1
ATOM 1421 C CA . ALA A 1 179 ? 14.466 15.101 -4.955 1.00 90.44 179 ALA A CA 1
ATOM 1422 C C . ALA A 1 179 ? 14.505 14.757 -6.456 1.00 90.44 179 ALA A C 1
ATOM 1424 O O . ALA A 1 179 ? 13.723 13.924 -6.930 1.00 90.44 179 ALA A O 1
ATOM 1425 N N . LYS A 1 180 ? 15.429 15.393 -7.190 1.00 90.44 180 LYS A N 1
ATOM 1426 C CA . LYS A 1 180 ? 15.648 15.151 -8.621 1.00 90.44 180 LYS A CA 1
ATOM 1427 C C . LYS A 1 180 ? 16.306 13.787 -8.829 1.00 90.44 180 LYS A C 1
ATOM 1429 O O . LYS A 1 180 ? 17.326 13.493 -8.208 1.00 90.44 180 LYS A O 1
ATOM 1434 N N . ILE A 1 181 ? 15.744 13.007 -9.746 1.00 89.81 181 ILE A N 1
ATOM 1435 C CA . ILE A 1 181 ? 16.303 11.724 -10.165 1.00 89.81 181 ILE A CA 1
ATOM 1436 C C . ILE A 1 181 ? 17.296 11.969 -11.306 1.00 89.81 181 ILE A C 1
ATOM 1438 O O . ILE A 1 181 ? 16.996 12.671 -12.277 1.00 89.81 181 ILE A O 1
ATOM 1442 N N . THR A 1 182 ? 18.492 11.418 -11.163 1.00 90.62 182 THR A N 1
ATOM 1443 C CA . THR A 1 182 ? 19.578 11.424 -12.145 1.00 90.62 182 THR A CA 1
ATOM 1444 C C . THR A 1 182 ? 20.022 9.987 -12.396 1.00 90.62 182 THR A C 1
ATOM 1446 O O . THR A 1 182 ? 19.689 9.105 -11.609 1.00 90.62 182 THR A O 1
ATOM 1449 N N . ARG A 1 183 ? 20.785 9.735 -13.469 1.00 89.06 183 ARG A N 1
ATOM 1450 C CA . ARG A 1 183 ? 21.233 8.373 -13.828 1.00 89.06 183 ARG A CA 1
ATOM 1451 C C . ARG A 1 183 ? 22.034 7.690 -12.708 1.00 89.06 183 ARG A C 1
ATOM 1453 O O . ARG A 1 183 ? 22.057 6.469 -12.623 1.00 89.06 183 ARG A O 1
ATOM 1460 N N . GLU A 1 184 ? 22.660 8.464 -11.829 1.00 89.88 184 GLU A N 1
ATOM 1461 C CA . GLU A 1 184 ? 23.496 7.969 -10.735 1.00 89.88 184 GLU A CA 1
ATOM 1462 C C . GLU A 1 184 ? 22.683 7.508 -9.515 1.00 89.88 184 GLU A C 1
ATOM 1464 O O . GLU A 1 184 ? 23.166 6.681 -8.743 1.00 89.88 184 GLU A O 1
ATOM 1469 N N . ASN A 1 185 ? 21.463 8.025 -9.327 1.00 89.50 185 ASN A N 1
ATOM 1470 C CA . ASN A 1 185 ? 20.644 7.782 -8.133 1.00 89.50 185 ASN A CA 1
ATOM 1471 C C . ASN A 1 185 ? 19.271 7.156 -8.443 1.00 89.50 185 ASN A C 1
ATOM 1473 O O . ASN A 1 185 ? 18.375 7.150 -7.598 1.00 89.50 185 ASN A O 1
ATOM 1477 N N . GLU A 1 186 ? 19.102 6.564 -9.629 1.00 89.12 186 GLU A N 1
ATOM 1478 C CA . GLU A 1 186 ? 17.834 5.964 -10.071 1.00 89.12 186 GLU A CA 1
ATOM 1479 C C . GLU A 1 186 ? 17.376 4.758 -9.245 1.00 89.12 186 GLU A C 1
ATOM 1481 O O . GLU A 1 186 ? 16.267 4.281 -9.453 1.00 89.12 186 GLU A O 1
ATOM 1486 N N . GLN A 1 187 ? 18.179 4.244 -8.317 1.00 88.88 187 GLN A N 1
ATOM 1487 C CA . GLN A 1 187 ? 17.759 3.182 -7.393 1.00 88.88 187 GLN A CA 1
ATOM 1488 C C . GLN A 1 187 ? 17.324 3.726 -6.028 1.00 88.88 187 GLN A C 1
ATOM 1490 O O . GLN A 1 187 ? 16.823 2.975 -5.191 1.00 88.88 187 GLN A O 1
ATOM 1495 N N . GLU A 1 188 ? 17.499 5.025 -5.779 1.00 89.88 188 GLU A N 1
ATOM 1496 C CA . GLU A 1 188 ? 17.121 5.625 -4.508 1.00 89.88 188 GLU A CA 1
ATOM 1497 C C . GLU A 1 188 ? 15.604 5.836 -4.405 1.00 89.88 188 GLU A C 1
ATOM 1499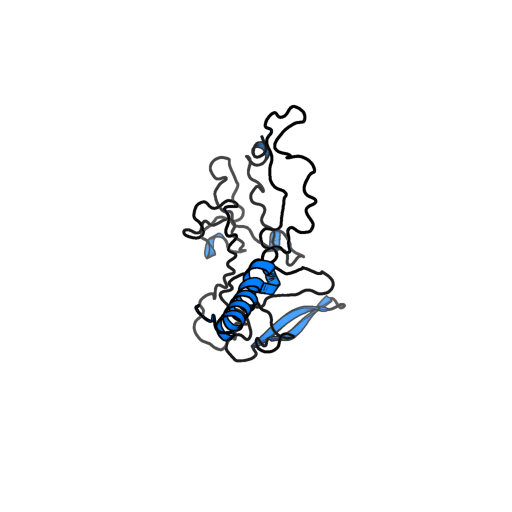 O O . GLU A 1 188 ? 14.913 6.209 -5.365 1.00 89.88 188 GLU A O 1
ATOM 1504 N N . ALA A 1 189 ? 15.082 5.600 -3.199 1.00 92.69 189 ALA A N 1
ATOM 1505 C CA . ALA A 1 189 ? 13.694 5.862 -2.851 1.00 92.69 189 ALA A CA 1
ATOM 1506 C C . ALA A 1 189 ? 13.463 7.363 -2.637 1.00 92.69 189 ALA A C 1
ATOM 1508 O O . ALA A 1 189 ? 14.148 8.008 -1.835 1.00 92.69 189 ALA A O 1
ATOM 1509 N N . ARG A 1 190 ? 12.455 7.909 -3.321 1.00 92.50 190 ARG A N 1
ATOM 1510 C CA . ARG A 1 190 ? 12.072 9.323 -3.231 1.00 92.50 190 ARG A CA 1
ATOM 1511 C C . ARG A 1 190 ? 11.145 9.562 -2.041 1.00 92.50 190 ARG A C 1
ATOM 1513 O O . ARG A 1 190 ? 10.463 8.647 -1.587 1.00 92.50 190 ARG A O 1
ATOM 1520 N N . CYS A 1 191 ? 11.087 10.805 -1.568 1.00 94.69 191 CYS A N 1
ATOM 1521 C CA . CYS A 1 191 ? 10.042 11.267 -0.662 1.00 94.69 191 CYS A CA 1
ATOM 1522 C C . CYS A 1 191 ? 9.235 12.400 -1.300 1.00 94.69 191 CYS A C 1
ATOM 1524 O O . CYS A 1 191 ? 9.818 13.371 -1.777 1.00 94.69 191 CYS A O 1
ATOM 1526 N N . THR A 1 192 ? 7.910 12.270 -1.318 1.00 92.38 192 THR A N 1
ATOM 1527 C CA . THR A 1 192 ? 6.979 13.262 -1.884 1.00 92.38 192 THR A CA 1
ATOM 1528 C C . THR A 1 192 ? 5.755 13.430 -0.984 1.00 92.38 192 THR A C 1
ATOM 1530 O O . THR A 1 192 ? 5.530 12.629 -0.078 1.00 92.38 192 THR A O 1
ATOM 1533 N N . ASP A 1 193 ? 4.950 14.464 -1.206 1.00 90.25 193 ASP A N 1
ATOM 1534 C CA . ASP A 1 193 ? 3.698 14.652 -0.475 1.00 90.25 193 ASP A CA 1
ATOM 1535 C C . ASP A 1 193 ? 2.539 13.984 -1.235 1.00 90.25 193 ASP A C 1
ATOM 1537 O O . ASP A 1 193 ? 2.189 14.385 -2.346 1.00 90.25 193 ASP A O 1
ATOM 1541 N N . ALA A 1 194 ? 1.913 12.964 -0.638 1.00 84.12 194 ALA A N 1
ATOM 1542 C CA . ALA A 1 194 ? 0.801 12.249 -1.272 1.00 84.12 194 ALA A CA 1
ATOM 1543 C C . ALA A 1 194 ? -0.365 13.188 -1.635 1.00 84.12 194 ALA A C 1
ATOM 1545 O O . ALA A 1 194 ? -0.989 13.026 -2.684 1.00 84.12 194 ALA A O 1
ATOM 1546 N N . ARG A 1 195 ? -0.617 14.221 -0.818 1.00 77.31 195 ARG A N 1
ATOM 1547 C CA . ARG A 1 195 ? -1.700 15.183 -1.066 1.00 77.31 195 ARG A CA 1
ATOM 1548 C C . ARG A 1 195 ? -1.416 16.117 -2.237 1.00 77.31 195 ARG A C 1
ATOM 1550 O O . ARG A 1 195 ? -2.363 16.604 -2.844 1.00 77.31 195 ARG A O 1
ATOM 1557 N N . SER A 1 196 ? -0.148 16.339 -2.596 1.00 75.56 196 SER A N 1
ATOM 1558 C CA . SER A 1 196 ? 0.172 17.097 -3.814 1.00 75.56 196 SER A CA 1
ATOM 1559 C C . SER A 1 196 ? -0.073 16.300 -5.093 1.00 75.56 196 SER A C 1
ATOM 1561 O O . SER A 1 196 ? -0.323 16.901 -6.132 1.00 75.56 196 SER A O 1
ATOM 1563 N N . LEU A 1 197 ? -0.040 14.964 -5.023 1.00 70.38 197 LEU A N 1
ATOM 1564 C CA . LEU A 1 197 ? -0.276 14.092 -6.179 1.00 70.38 197 LEU A CA 1
ATOM 1565 C C . LEU A 1 197 ? -1.765 13.858 -6.442 1.00 70.38 197 LEU A C 1
ATOM 1567 O O . LEU A 1 197 ? -2.170 13.609 -7.574 1.00 70.38 197 LEU A O 1
ATOM 1571 N N . SER A 1 198 ? -2.590 13.890 -5.397 1.00 67.88 198 SER A N 1
ATOM 1572 C CA . SER A 1 198 ? -4.019 13.590 -5.494 1.00 67.88 198 SER A CA 1
ATOM 1573 C C . SER A 1 198 ? -4.835 14.425 -4.500 1.00 67.88 198 SER A C 1
ATOM 1575 O O . SER A 1 198 ? -5.374 13.890 -3.536 1.00 67.88 198 SER A O 1
ATOM 1577 N N . PRO A 1 199 ? -4.957 15.748 -4.727 1.00 61.84 199 PRO A N 1
ATOM 1578 C CA . PRO A 1 199 ? -5.593 16.658 -3.771 1.00 61.84 199 PRO A CA 1
ATOM 1579 C C . PRO A 1 199 ? -7.086 16.383 -3.533 1.00 61.84 199 PRO A C 1
ATOM 1581 O O . PRO A 1 199 ? -7.618 16.782 -2.504 1.00 61.84 199 PRO A O 1
ATOM 1584 N N . LEU A 1 200 ? -7.747 15.695 -4.468 1.00 60.38 200 LEU A N 1
ATOM 1585 C CA . LEU A 1 200 ? -9.175 15.356 -4.421 1.00 60.38 200 LEU A CA 1
ATOM 1586 C C . LEU A 1 200 ? -9.433 13.844 -4.313 1.00 60.38 200 LEU A C 1
ATOM 1588 O O . LEU A 1 200 ? -10.583 13.419 -4.333 1.00 60.38 200 LEU A O 1
ATOM 1592 N N . SER A 1 201 ? -8.385 13.014 -4.268 1.00 64.19 201 SER A N 1
ATOM 1593 C CA . SER A 1 201 ? -8.532 11.558 -4.332 1.00 64.19 201 SER A CA 1
ATOM 1594 C C . SER A 1 201 ? -7.853 10.885 -3.150 1.00 64.19 201 SER A C 1
ATOM 1596 O O . SER A 1 201 ? -6.674 11.099 -2.892 1.00 64.19 201 SER A O 1
ATOM 1598 N N . ASN A 1 202 ? -8.573 9.979 -2.490 1.00 79.44 202 ASN A N 1
ATOM 1599 C CA . ASN A 1 202 ? -8.037 9.103 -1.442 1.00 79.44 202 ASN A CA 1
ATOM 1600 C C . ASN A 1 202 ? -7.201 7.945 -2.024 1.00 79.44 202 ASN A C 1
ATOM 1602 O O . ASN A 1 202 ? -7.200 6.836 -1.494 1.00 79.44 202 ASN A O 1
ATOM 1606 N N . ARG A 1 203 ? -6.532 8.170 -3.160 1.00 86.44 203 ARG A N 1
ATOM 1607 C CA . ARG A 1 203 ? -5.769 7.159 -3.894 1.00 86.44 203 ARG A CA 1
ATOM 1608 C C . ARG A 1 203 ? -4.295 7.510 -3.872 1.00 86.44 203 ARG A C 1
ATOM 1610 O O . ARG A 1 203 ? -3.906 8.639 -4.151 1.00 86.44 203 ARG A O 1
ATOM 1617 N N . ILE A 1 204 ? -3.480 6.506 -3.579 1.00 89.38 204 ILE A N 1
ATOM 1618 C CA . ILE A 1 204 ? -2.026 6.591 -3.656 1.00 89.38 204 ILE A CA 1
ATOM 1619 C C . ILE A 1 204 ? -1.578 5.559 -4.680 1.00 89.38 204 ILE A C 1
ATOM 1621 O O . ILE A 1 204 ? -1.904 4.379 -4.564 1.00 89.38 204 ILE A O 1
ATOM 1625 N N . ALA A 1 205 ? -0.837 6.019 -5.681 1.00 89.25 205 ALA A N 1
ATOM 1626 C CA . ALA A 1 205 ? -0.204 5.170 -6.673 1.00 89.25 205 ALA A CA 1
ATOM 1627 C C . ALA A 1 205 ? 1.304 5.406 -6.640 1.00 89.25 205 ALA A C 1
ATOM 1629 O O . ALA A 1 205 ? 1.771 6.541 -6.538 1.00 89.25 205 ALA A O 1
ATOM 1630 N N . PHE A 1 206 ? 2.049 4.312 -6.727 1.00 90.81 206 PHE A N 1
ATOM 1631 C CA . PHE A 1 206 ? 3.495 4.317 -6.863 1.00 90.81 206 PHE A CA 1
ATOM 1632 C C . PHE A 1 206 ? 3.853 3.595 -8.160 1.00 90.81 206 PHE A C 1
ATOM 1634 O O . PHE A 1 206 ? 3.483 2.435 -8.344 1.00 90.81 206 PHE A O 1
ATOM 1641 N N . ALA A 1 207 ? 4.575 4.280 -9.043 1.00 90.50 207 ALA A N 1
ATOM 1642 C CA . ALA A 1 207 ? 5.107 3.716 -10.273 1.00 90.50 207 ALA A CA 1
ATOM 1643 C C . ALA A 1 207 ? 6.635 3.615 -10.170 1.00 90.50 207 ALA A C 1
ATOM 1645 O O . ALA A 1 207 ? 7.330 4.612 -9.986 1.00 90.50 207 ALA A O 1
ATOM 1646 N N . THR A 1 208 ? 7.172 2.399 -10.298 1.00 90.19 208 THR A N 1
ATOM 1647 C CA . THR A 1 208 ? 8.599 2.107 -10.065 1.00 90.19 208 THR A CA 1
ATOM 1648 C C . THR A 1 208 ? 9.539 2.864 -11.002 1.00 90.19 208 THR A C 1
ATOM 1650 O O . THR A 1 208 ? 10.639 3.227 -10.586 1.00 90.19 208 THR A O 1
ATOM 1653 N N . LEU A 1 209 ? 9.103 3.134 -12.235 1.00 90.75 209 LEU A N 1
ATOM 1654 C CA . LEU A 1 209 ? 9.885 3.792 -13.287 1.00 90.75 209 LEU A CA 1
ATOM 1655 C C . LEU A 1 209 ? 9.596 5.298 -13.437 1.00 90.75 209 LEU A C 1
ATOM 1657 O O . LEU A 1 209 ? 10.211 5.961 -14.272 1.00 90.75 209 LEU A O 1
ATOM 1661 N N . GLU A 1 210 ? 8.671 5.860 -12.656 1.00 88.81 210 GLU A N 1
ATOM 1662 C CA . GLU A 1 210 ? 8.262 7.258 -12.812 1.00 88.81 210 GLU A CA 1
ATOM 1663 C C . GLU A 1 210 ? 9.422 8.230 -12.557 1.00 88.81 210 GLU A C 1
ATOM 1665 O O . GLU A 1 210 ? 10.094 8.186 -11.526 1.00 88.81 210 GLU A O 1
ATOM 1670 N N . GLY A 1 211 ? 9.657 9.129 -13.518 1.00 85.62 211 GLY A N 1
ATOM 1671 C CA . GLY A 1 211 ? 10.702 10.149 -13.430 1.00 85.62 211 GLY A CA 1
ATOM 1672 C C . GLY A 1 211 ? 12.136 9.614 -13.506 1.00 85.62 211 GLY A C 1
ATOM 1673 O O . GLY A 1 211 ? 13.064 10.403 -13.331 1.00 85.62 211 GLY A O 1
ATOM 1674 N N . ARG A 1 212 ? 12.339 8.313 -13.765 1.00 91.44 212 ARG A N 1
ATOM 1675 C CA . ARG A 1 212 ? 13.669 7.697 -13.882 1.00 91.44 212 ARG A CA 1
ATOM 1676 C C . ARG A 1 212 ? 14.169 7.764 -15.336 1.00 91.44 212 ARG A C 1
ATOM 1678 O O . ARG A 1 212 ? 13.511 7.199 -16.209 1.00 91.44 212 ARG A O 1
ATOM 1685 N N . PRO A 1 213 ? 15.300 8.436 -15.627 1.00 90.44 213 PRO A N 1
ATOM 1686 C CA . PRO A 1 213 ? 15.820 8.588 -16.991 1.00 90.44 213 PRO A CA 1
ATOM 1687 C C . PRO A 1 213 ? 15.970 7.283 -17.791 1.00 90.44 213 PRO A C 1
ATOM 1689 O O . PRO A 1 213 ? 15.643 7.274 -18.978 1.00 90.44 213 PRO A O 1
ATOM 1692 N N . SER A 1 214 ? 16.402 6.184 -17.167 1.00 90.19 214 SER A N 1
ATOM 1693 C CA . SER A 1 214 ? 16.567 4.886 -17.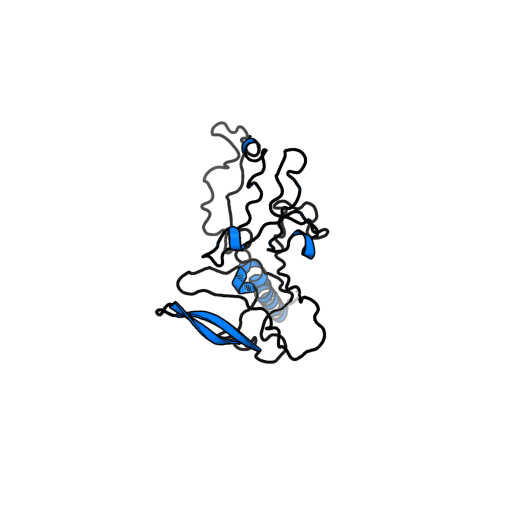851 1.00 90.19 214 SER A CA 1
ATOM 1694 C C . SER A 1 214 ? 15.259 4.120 -18.099 1.00 90.19 214 SER A C 1
ATOM 1696 O O . SER A 1 214 ? 15.287 3.041 -18.686 1.00 90.19 214 SER A O 1
ATOM 1698 N N . ALA A 1 215 ? 14.096 4.650 -17.701 1.00 88.12 215 ALA A N 1
ATOM 1699 C CA . ALA A 1 215 ? 12.805 3.986 -17.911 1.00 88.12 215 ALA A CA 1
ATOM 1700 C C . ALA A 1 215 ? 12.518 3.688 -19.394 1.00 88.12 215 ALA A C 1
ATOM 1702 O O . ALA A 1 215 ? 11.942 2.654 -19.716 1.00 88.12 215 ALA A O 1
ATOM 1703 N N . LEU A 1 216 ? 12.960 4.570 -20.298 1.00 83.31 216 LEU A N 1
ATOM 1704 C CA . LEU A 1 216 ? 12.793 4.410 -21.748 1.00 83.31 216 LEU A CA 1
ATOM 1705 C C . LEU A 1 216 ? 13.673 3.297 -22.339 1.00 83.31 216 LEU A C 1
ATOM 1707 O O . LEU A 1 216 ? 13.374 2.784 -23.413 1.00 83.31 216 LEU A O 1
ATOM 1711 N N . GLU A 1 217 ? 14.754 2.932 -21.650 1.00 84.69 217 GLU A N 1
ATOM 1712 C CA . GLU A 1 217 ? 15.703 1.895 -22.070 1.00 84.69 217 GLU A CA 1
ATOM 1713 C C . GLU A 1 217 ? 15.347 0.519 -21.470 1.00 84.69 217 GLU A C 1
ATOM 1715 O O . GLU A 1 217 ? 15.947 -0.483 -21.840 1.00 84.69 217 GLU A O 1
ATOM 1720 N N . PHE A 1 218 ? 14.356 0.444 -20.572 1.00 79.50 218 PHE A N 1
ATOM 1721 C CA . PHE A 1 218 ? 14.020 -0.775 -19.825 1.00 79.50 218 PHE A CA 1
ATOM 1722 C C . PHE A 1 218 ? 13.508 -1.929 -20.704 1.00 79.50 218 PHE A C 1
ATOM 1724 O O . PHE A 1 218 ? 13.705 -3.100 -20.376 1.00 79.50 218 PHE A O 1
ATOM 1731 N N . GLU A 1 219 ? 12.833 -1.613 -21.810 1.00 66.50 219 GLU A N 1
ATOM 1732 C CA . GLU A 1 219 ? 12.224 -2.624 -22.680 1.00 66.50 219 GLU A CA 1
ATOM 1733 C C . GLU A 1 219 ? 13.120 -3.101 -23.828 1.00 66.50 219 GLU A C 1
ATOM 1735 O O . GLU A 1 219 ? 12.760 -4.095 -24.465 1.00 66.50 219 GLU A O 1
ATOM 1740 N N . GLN A 1 220 ? 14.261 -2.446 -24.083 1.00 54.50 220 GLN A N 1
ATOM 1741 C CA . GLN A 1 220 ? 15.171 -2.831 -25.173 1.00 54.50 220 GLN A CA 1
ATOM 1742 C C . GLN A 1 220 ? 15.822 -4.201 -24.952 1.00 54.50 220 GLN A C 1
ATOM 1744 O O . GLN A 1 220 ? 16.144 -4.556 -23.796 1.00 54.50 220 GLN A O 1
#

Sequence (220 aa):
MAKISSSFFTLFYYFLFNFVPIWTAYFSQFSSLRQPDRDPCYDSAGRPVRCVPDFINAAFGKPIVASSTCGTNGKPSRFCLLEESQDGTMRERCEICDAEDLTLAHPAQLLTDLNNPDNLTCWVSEPTTTTTTNISPLNVTLTLNLGKKFESNNRGRTWIPMQFYSSQCENIYKRPKDAKITRENEQEARCTDARSLSPLSNRIAFATLEGRPSALEFEQ

Nearest PDB structures (foldseek):
  8edk-assembly1_A  TM=8.694E-01  e=1.373E-17  Caenorhabditis elegans
  4pln-assembly1_B  TM=8.877E-01  e=3.891E-17  Gallus gallus
  4plm-assembly1_A  TM=8.802E-01  e=1.341E-16  Gallus gallus
  4ove-assembly1_A-2  TM=8.693E-01  e=9.683E-17  Mus musculus
  4wnx-assembly1_A  TM=7.206E-01  e=9.713E-06  Mus musculus

Foldseek 3Di:
DDDDDPVVVVVVVVVVVVPVVVPPPPCVVPPPPPPPPDDPQADPVRHGDDDDDDDDDLLAQFDKDKPFFAQPVVDKAKDWDFDQDPVRDTDIDIAIAHCVDPVRHQDRSLVRYDADPVDHHHTDGHDDDPPDDDDDPDDMDIDTQSVDCPPDPPSPPDDDDQEAADPCCCVPVVADEPDQADQVCLRDYHYYHQCVVPVPDPDDDDDNCPNHPCSVVVVD

Mean predicted aligned error: 12.93 Å

Secondary structure (DSSP, 8-state):
-----HHHHHHHHHHHHHHGGGTGGG-TTSTTS---SS-TTB-TTS-B----PPP--TTTTPPEEES--TTTTSS-EEEEEEEE-TTS-EEEEEEEE-SSSTTT---GGGGSS--BTTB-----PPP--TTSS--------EEE--SS-SS-TTTTSS----EEE-TTHHHHTS--BTPPP-TTTTTSPEEE-HHHH-TT-S-----TTTT-GGGGGTT-